Protein AF-A0A7W1RPR4-F1 (afdb_monomer_lite)

Radius of gyration: 19.6 Å; chains: 1; bounding box: 53×39×51 Å

Foldseek 3Di:
DPDAPWEEEEEAEPVCCVWPPLSVVLSVLLQVLSVVLRHNYDYQYDYDPDALVVSLVSRPPRVGQEYEYEQDDPRVVSVVVVCVVVNYHYAYEHEDADDPDQHQEYEDQLVQLLVQVVVLVVVVQQEEEEEDAPDDGVRRVVSNVVSCVVVNHHYHYDYCPPHDLVVVLCVQLPDPSYEYEYESRRCSVCLDPPLVSQQSNQVRHAYEYRRFFGARQPHDQQPRWYKYWAFPSNVVSNVVSVCVSVVPDGGSVHHHYGYIHIDHGDRSVVRYDND

Secondary structure (DSSP, 8-state):
-PPP-EEEEEEEEHHHHHH-HHHHHHHHHHHHHHHHTTEEEEEEEE-TT--HHHHHHHHHTT--SEEEEES--TTHHHHHHHHHHTT-EEEEEE-SS---S--SEEEE-HHHHHHHHHHHHTTT--EEEEE--SS--HHHHHHHHHHHHTTT-EEEEE--TTS-HHHHHHHHTTSTTEEEEE-HHHHHHHHHH-THHHHHHHHHS-EEETT--EE-TT---TT-EEEEEE--HHHHHHHHHHHHHHT-PPPTTSPEEEE-EEEEEEEGGGSEE--

pLDDT: mean 88.59, std 8.86, range [48.81, 98.19]

Structure (mmCIF, N/CA/C/O backbone):
data_AF-A0A7W1RPR4-F1
#
_entry.id   AF-A0A7W1RPR4-F1
#
loop_
_atom_site.group_PDB
_atom_site.id
_atom_site.type_symbol
_atom_site.label_atom_id
_atom_site.label_alt_id
_atom_site.label_comp_id
_atom_site.label_asym_id
_atom_site.label_entity_id
_atom_site.label_seq_id
_atom_site.pdbx_PDB_ins_code
_atom_site.Cartn_x
_atom_site.Cartn_y
_atom_site.Cartn_z
_atom_site.occupancy
_atom_site.B_iso_or_equiv
_atom_site.auth_seq_id
_atom_site.auth_comp_id
_atom_site.auth_asym_id
_atom_site.auth_atom_id
_atom_site.pdbx_PDB_model_num
ATOM 1 N N . MET A 1 1 ? 29.210 -17.516 -18.898 1.00 48.81 1 MET A N 1
ATOM 2 C CA . MET A 1 1 ? 28.649 -16.157 -18.782 1.00 48.81 1 MET A CA 1
ATOM 3 C C . MET A 1 1 ? 27.160 -16.299 -18.991 1.00 48.81 1 MET A C 1
ATOM 5 O O . MET A 1 1 ? 26.781 -16.820 -20.026 1.00 48.81 1 MET A O 1
ATOM 9 N N . THR A 1 2 ? 26.342 -15.999 -17.988 1.00 57.00 2 THR A N 1
ATOM 10 C CA . THR A 1 2 ? 24.887 -15.941 -18.166 1.00 57.00 2 THR A CA 1
ATOM 11 C C . THR A 1 2 ? 24.579 -14.627 -18.872 1.00 57.00 2 THR A C 1
ATOM 13 O O . THR A 1 2 ? 24.950 -13.572 -18.358 1.00 57.00 2 THR A O 1
ATOM 16 N N . ASP A 1 3 ? 23.988 -14.694 -20.063 1.00 80.69 3 ASP A N 1
ATOM 17 C CA . ASP A 1 3 ? 23.638 -13.504 -20.836 1.00 80.69 3 ASP A CA 1
ATOM 18 C C . ASP A 1 3 ? 22.584 -12.671 -20.095 1.00 80.69 3 ASP A C 1
ATOM 20 O O . ASP A 1 3 ? 21.670 -13.204 -19.460 1.00 80.69 3 ASP A O 1
ATOM 24 N N . VAL A 1 4 ? 22.740 -11.349 -20.147 1.00 83.88 4 VAL A N 1
ATOM 25 C CA . VAL A 1 4 ? 21.783 -10.403 -19.566 1.00 83.88 4 VAL A CA 1
ATOM 26 C C . VAL A 1 4 ? 20.580 -10.298 -20.500 1.00 83.88 4 VAL A C 1
ATOM 28 O O . VAL A 1 4 ? 20.743 -10.059 -21.693 1.00 83.88 4 VAL A O 1
ATOM 31 N N . HIS A 1 5 ? 19.370 -10.460 -19.963 1.00 88.00 5 HIS A N 1
ATOM 32 C CA . HIS A 1 5 ? 18.133 -10.478 -20.759 1.00 88.00 5 HIS A CA 1
ATOM 33 C C . HIS A 1 5 ? 17.651 -9.093 -21.190 1.00 88.00 5 HIS A C 1
ATOM 35 O O . HIS A 1 5 ? 16.890 -8.983 -22.150 1.00 88.00 5 HIS A O 1
ATOM 41 N N . GLY A 1 6 ? 18.085 -8.063 -20.470 1.00 92.19 6 GLY A N 1
ATOM 42 C CA . GLY A 1 6 ? 17.760 -6.667 -20.715 1.00 92.19 6 GLY A CA 1
ATOM 43 C C . GLY A 1 6 ? 18.094 -5.800 -19.504 1.00 92.19 6 GLY A C 1
ATOM 44 O O . GLY A 1 6 ? 18.454 -6.304 -18.431 1.00 92.19 6 GLY A O 1
ATOM 45 N N . VAL A 1 7 ? 17.962 -4.493 -19.676 1.00 94.19 7 VAL A N 1
ATOM 46 C CA . VAL A 1 7 ? 18.117 -3.473 -18.642 1.00 94.19 7 VAL A CA 1
ATOM 47 C C . VAL A 1 7 ? 16.736 -2.986 -18.215 1.00 94.19 7 VAL A C 1
ATOM 49 O O . VAL A 1 7 ? 15.923 -2.565 -19.034 1.00 94.19 7 VAL A O 1
ATOM 52 N N . VAL A 1 8 ? 16.471 -3.019 -16.912 1.00 95.38 8 VAL A N 1
ATOM 53 C CA . VAL A 1 8 ? 15.208 -2.556 -16.332 1.00 95.38 8 VAL A CA 1
ATOM 54 C C . VAL A 1 8 ? 15.496 -1.450 -15.329 1.00 95.38 8 VAL A C 1
ATOM 56 O O . VAL A 1 8 ? 16.226 -1.652 -14.354 1.00 95.38 8 VAL A O 1
ATOM 59 N N . ALA A 1 9 ? 14.883 -0.290 -15.532 1.00 95.75 9 ALA A N 1
ATOM 60 C CA . ALA A 1 9 ? 14.882 0.779 -14.545 1.00 95.75 9 ALA A CA 1
ATOM 61 C C . ALA A 1 9 ? 13.618 0.691 -13.684 1.00 95.75 9 ALA A C 1
ATOM 63 O O . ALA A 1 9 ? 12.508 0.532 -14.184 1.00 95.75 9 ALA A O 1
ATOM 64 N N . ILE A 1 10 ? 13.771 0.795 -12.369 1.00 95.81 10 ILE A N 1
ATOM 65 C CA . ILE A 1 10 ? 12.651 0.842 -11.431 1.00 95.81 10 ILE A CA 1
ATOM 66 C C . ILE A 1 10 ? 12.524 2.279 -10.945 1.00 95.81 10 ILE A C 1
ATOM 68 O O . ILE A 1 10 ? 13.404 2.781 -10.239 1.00 95.81 10 ILE A O 1
ATOM 72 N N . ALA A 1 11 ? 11.432 2.935 -11.334 1.00 93.69 11 ALA A N 1
ATOM 73 C CA . ALA A 1 11 ? 11.141 4.311 -10.963 1.00 93.69 11 ALA A CA 1
ATOM 74 C C . ALA A 1 11 ? 10.725 4.376 -9.488 1.00 93.69 11 ALA A C 1
ATOM 76 O O . ALA A 1 11 ? 9.692 3.827 -9.092 1.00 93.69 11 ALA A O 1
ATOM 77 N N . CYS A 1 12 ? 11.536 5.051 -8.673 1.00 93.31 12 CYS A N 1
ATOM 78 C CA . CYS A 1 12 ? 11.396 5.085 -7.224 1.00 93.31 12 CYS A CA 1
ATOM 79 C C . CYS A 1 12 ? 11.161 6.517 -6.731 1.00 93.31 12 CYS A C 1
ATOM 81 O O . CYS A 1 12 ? 12.074 7.336 -6.729 1.00 93.31 12 CYS A O 1
ATOM 83 N N . SER A 1 13 ? 9.964 6.808 -6.225 1.00 90.62 13 SER A N 1
ATOM 84 C CA . SER A 1 13 ? 9.744 8.040 -5.460 1.00 90.62 13 SER A CA 1
ATOM 85 C C . SER A 1 13 ? 10.549 7.961 -4.163 1.00 90.62 13 SER A C 1
ATOM 87 O O . SER A 1 13 ? 10.313 7.063 -3.347 1.00 90.62 13 SER A O 1
ATOM 89 N N . LEU A 1 14 ? 11.496 8.881 -3.970 1.00 90.81 14 LEU A N 1
ATOM 90 C CA . LEU A 1 14 ? 12.373 8.884 -2.798 1.00 90.81 14 LEU A CA 1
ATOM 91 C C . LEU A 1 14 ? 11.562 9.053 -1.508 1.00 90.81 14 LEU A C 1
ATOM 93 O O . LEU A 1 14 ? 11.687 8.248 -0.583 1.00 90.81 14 LEU A O 1
ATOM 97 N N . SER A 1 15 ? 10.640 10.016 -1.486 1.00 87.38 15 SER A N 1
ATOM 98 C CA . SER A 1 15 ? 9.752 10.252 -0.345 1.00 87.38 15 SER A CA 1
ATOM 99 C C . SER A 1 15 ? 8.929 9.015 0.043 1.00 87.38 15 SER A C 1
ATOM 101 O O . SER A 1 15 ? 8.864 8.667 1.225 1.00 87.38 15 SER A O 1
ATOM 103 N N . ARG A 1 16 ? 8.345 8.289 -0.920 1.00 87.50 16 ARG A N 1
ATOM 104 C CA . ARG A 1 16 ? 7.596 7.051 -0.636 1.00 87.50 16 ARG A CA 1
ATOM 105 C C . ARG A 1 16 ? 8.509 5.908 -0.222 1.00 87.50 16 ARG A C 1
ATOM 107 O O . ARG A 1 16 ? 8.155 5.157 0.677 1.00 87.50 16 ARG A O 1
ATOM 114 N N . PHE A 1 17 ? 9.685 5.777 -0.828 1.00 90.75 17 PHE A N 1
ATOM 115 C CA . PHE A 1 17 ? 10.644 4.737 -0.458 1.00 90.75 17 PHE A CA 1
ATOM 116 C C . PHE A 1 17 ? 11.114 4.871 0.996 1.00 90.75 17 PHE A C 1
ATOM 118 O O . PHE A 1 17 ? 11.268 3.871 1.702 1.00 90.75 17 PHE A O 1
ATOM 125 N N . LEU A 1 18 ? 11.293 6.101 1.475 1.00 87.44 18 LEU A N 1
ATOM 126 C CA . LEU A 1 18 ? 11.667 6.357 2.864 1.00 87.44 18 LEU A CA 1
ATOM 127 C C . LEU A 1 18 ? 10.495 6.115 3.820 1.00 87.44 18 LEU A C 1
ATOM 129 O O . LEU A 1 18 ? 10.653 5.440 4.837 1.00 87.44 18 LEU A O 1
ATOM 133 N N . ASN A 1 19 ? 9.307 6.609 3.475 1.00 85.19 19 ASN A N 1
ATOM 134 C CA . ASN A 1 19 ? 8.206 6.692 4.431 1.00 85.19 19 ASN A CA 1
ATOM 135 C C . ASN A 1 19 ? 7.209 5.520 4.370 1.00 85.19 19 ASN A C 1
ATOM 137 O O . ASN A 1 19 ? 6.517 5.258 5.351 1.00 85.19 19 ASN A O 1
ATOM 141 N N . HIS A 1 20 ? 7.094 4.818 3.239 1.00 86.88 20 HIS A N 1
ATOM 142 C CA . HIS A 1 20 ? 6.094 3.768 3.027 1.00 86.88 20 HIS A CA 1
ATOM 143 C C . HIS A 1 20 ? 6.778 2.397 2.995 1.00 86.88 20 HIS A C 1
ATOM 145 O O . HIS A 1 20 ? 7.455 2.042 2.026 1.00 86.88 20 HIS A O 1
ATOM 151 N N . GLN A 1 21 ? 6.568 1.598 4.044 1.00 88.69 21 GLN A N 1
ATOM 152 C CA . GLN A 1 21 ? 7.180 0.274 4.167 1.00 88.69 21 GLN A CA 1
ATOM 153 C C . GLN A 1 21 ? 6.831 -0.639 2.986 1.00 88.69 21 GLN A C 1
ATOM 155 O O . GLN A 1 21 ? 7.730 -1.226 2.393 1.00 88.69 21 GLN A O 1
ATOM 160 N N . ASP A 1 22 ? 5.559 -0.714 2.596 1.00 89.31 22 ASP A N 1
ATOM 161 C CA . ASP A 1 22 ? 5.117 -1.540 1.466 1.00 89.31 22 ASP A CA 1
ATOM 162 C C . ASP A 1 22 ? 5.756 -1.132 0.137 1.00 89.31 22 ASP A C 1
ATOM 164 O O . ASP A 1 22 ? 6.191 -1.986 -0.634 1.00 89.31 22 ASP A O 1
ATOM 168 N N . TYR A 1 23 ? 5.889 0.174 -0.109 1.00 90.75 23 TYR A N 1
ATOM 169 C CA . TYR A 1 23 ? 6.550 0.687 -1.309 1.00 90.75 23 TYR A CA 1
ATOM 170 C C . TYR A 1 23 ? 8.016 0.250 -1.360 1.00 90.75 23 TYR A C 1
ATOM 172 O O . TYR A 1 23 ? 8.484 -0.277 -2.370 1.00 90.75 23 TYR A O 1
ATOM 180 N N . ARG A 1 24 ? 8.738 0.420 -0.247 1.00 92.31 24 ARG A N 1
ATOM 181 C CA . ARG A 1 24 ? 10.141 0.013 -0.118 1.00 92.31 24 ARG A CA 1
ATOM 182 C C . ARG A 1 24 ? 10.320 -1.494 -0.261 1.00 92.31 24 ARG A C 1
ATOM 184 O O . ARG A 1 24 ? 11.232 -1.931 -0.968 1.00 92.31 24 ARG A O 1
ATOM 191 N N . THR A 1 25 ? 9.466 -2.276 0.397 1.00 93.44 25 THR A N 1
ATOM 192 C CA . THR A 1 25 ? 9.464 -3.740 0.323 1.00 93.44 25 THR A CA 1
ATOM 193 C C . THR A 1 25 ? 9.256 -4.194 -1.114 1.00 93.44 25 THR A C 1
ATOM 195 O O . THR A 1 25 ? 10.075 -4.952 -1.629 1.00 93.44 25 THR A O 1
ATOM 198 N N . PHE A 1 26 ? 8.229 -3.676 -1.793 1.00 94.69 26 PHE A N 1
ATOM 199 C CA . PHE A 1 26 ? 7.941 -4.025 -3.179 1.00 94.69 26 PHE A CA 1
ATOM 200 C C . PHE A 1 26 ? 9.107 -3.697 -4.118 1.00 94.69 26 PHE A C 1
ATOM 202 O O . PHE A 1 26 ? 9.579 -4.584 -4.824 1.00 94.69 26 PHE A O 1
ATOM 209 N N . VAL A 1 27 ? 9.627 -2.464 -4.085 1.00 95.06 27 VAL A N 1
ATOM 210 C CA . VAL A 1 27 ? 10.772 -2.051 -4.921 1.00 95.06 27 VAL A CA 1
ATOM 211 C C . VAL A 1 27 ? 11.987 -2.950 -4.681 1.00 95.06 27 VAL A C 1
ATOM 213 O O . VAL A 1 27 ? 12.655 -3.364 -5.628 1.00 95.06 27 VAL A O 1
ATOM 216 N N . THR A 1 28 ? 12.271 -3.283 -3.420 1.00 95.50 28 THR A N 1
ATOM 217 C CA . THR A 1 28 ? 13.412 -4.135 -3.061 1.00 95.50 28 THR A CA 1
ATOM 218 C C . THR A 1 28 ? 13.237 -5.559 -3.584 1.00 95.50 28 THR A C 1
ATOM 220 O O . THR A 1 28 ? 14.155 -6.095 -4.204 1.00 95.50 28 THR A O 1
ATOM 223 N N . LEU A 1 29 ? 12.063 -6.161 -3.380 1.00 97.06 29 LEU A N 1
ATOM 224 C CA . LEU A 1 29 ? 11.756 -7.508 -3.864 1.00 97.06 29 LEU A CA 1
ATOM 225 C C . LEU A 1 29 ? 11.763 -7.574 -5.391 1.00 97.06 29 LEU A C 1
ATOM 227 O O . LEU A 1 29 ? 12.296 -8.523 -5.957 1.00 97.06 29 LEU A O 1
ATOM 231 N N . LEU A 1 30 ? 11.248 -6.542 -6.057 1.00 96.31 30 LEU A N 1
ATOM 232 C CA . LEU A 1 30 ? 11.254 -6.448 -7.509 1.00 96.31 30 LEU A CA 1
ATOM 233 C C . LEU A 1 30 ? 12.684 -6.377 -8.062 1.00 96.31 30 LEU A C 1
ATOM 235 O O . LEU A 1 30 ? 13.010 -7.125 -8.979 1.00 96.31 30 LEU A O 1
ATOM 239 N N . CYS A 1 31 ? 13.571 -5.559 -7.476 1.00 95.56 31 CYS A N 1
ATOM 240 C CA . CYS A 1 31 ? 14.992 -5.547 -7.848 1.00 95.56 31 CYS A CA 1
ATOM 241 C C . CYS A 1 31 ? 15.641 -6.928 -7.726 1.00 95.56 31 CYS A C 1
ATOM 243 O O . CYS A 1 31 ? 16.419 -7.322 -8.594 1.00 95.56 31 CYS A O 1
ATOM 245 N N . LEU A 1 32 ? 15.378 -7.623 -6.616 1.00 95.88 32 LEU A N 1
ATOM 246 C CA . LEU A 1 32 ? 15.940 -8.946 -6.362 1.00 95.88 32 LEU A CA 1
ATOM 247 C C . LEU A 1 32 ? 15.444 -9.946 -7.406 1.00 95.88 32 LEU A C 1
ATOM 249 O O . LEU A 1 32 ? 16.262 -10.624 -8.019 1.00 95.88 32 LEU A O 1
ATOM 253 N N . GLU A 1 33 ? 14.141 -9.961 -7.678 1.00 96.94 33 GLU A N 1
ATOM 254 C CA . GLU A 1 33 ? 13.545 -10.852 -8.672 1.00 96.94 33 GLU A CA 1
ATOM 255 C C . GLU A 1 33 ? 14.086 -10.592 -10.086 1.00 96.94 33 GLU A C 1
ATOM 257 O O . GLU A 1 33 ? 14.428 -11.540 -10.793 1.00 96.94 33 GLU A O 1
ATOM 262 N N . MET A 1 34 ? 14.226 -9.323 -10.495 1.00 95.56 34 MET A N 1
ATOM 263 C CA . MET A 1 34 ? 14.821 -8.980 -11.793 1.00 95.56 34 MET A CA 1
ATOM 264 C C . MET A 1 34 ? 16.240 -9.553 -11.919 1.00 95.56 34 MET A C 1
ATOM 266 O O . MET A 1 34 ? 16.580 -10.169 -12.929 1.00 95.56 34 MET A O 1
ATOM 270 N N . ARG A 1 35 ? 17.062 -9.414 -10.870 1.00 93.69 35 ARG A N 1
ATOM 271 C CA . ARG A 1 35 ? 18.435 -9.945 -10.852 1.00 93.69 35 ARG A CA 1
ATOM 272 C C . ARG A 1 35 ? 18.467 -11.468 -10.877 1.00 93.69 35 ARG A C 1
ATOM 274 O O . ARG A 1 35 ? 19.279 -12.036 -11.600 1.00 93.69 35 ARG A O 1
ATOM 281 N N . THR A 1 36 ? 17.578 -12.134 -10.139 1.00 94.69 36 THR A N 1
ATOM 282 C CA . THR A 1 36 ? 17.430 -13.600 -10.174 1.00 94.69 36 THR A CA 1
ATOM 283 C C . THR A 1 36 ? 17.093 -14.105 -11.578 1.00 94.69 36 THR A C 1
ATOM 285 O O . THR A 1 36 ? 17.465 -15.219 -11.939 1.00 94.69 36 THR A O 1
ATOM 288 N N . ARG A 1 37 ? 16.443 -13.272 -12.395 1.00 93.88 37 ARG A N 1
ATOM 289 C CA . ARG A 1 37 ? 16.109 -13.542 -13.797 1.00 93.88 37 ARG A CA 1
ATOM 290 C C . ARG A 1 37 ? 17.094 -12.916 -14.787 1.00 93.88 37 ARG A C 1
ATOM 292 O O . ARG A 1 37 ? 16.725 -12.667 -15.925 1.00 93.88 37 ARG A O 1
ATOM 299 N N . ASN A 1 38 ? 18.336 -12.651 -14.377 1.00 93.56 38 ASN A N 1
ATOM 300 C CA . ASN A 1 38 ? 19.401 -12.126 -15.241 1.00 93.56 38 ASN A CA 1
ATOM 301 C C . ASN A 1 38 ? 19.052 -10.807 -15.969 1.00 93.56 38 ASN A C 1
ATOM 303 O O . ASN A 1 38 ? 19.579 -10.540 -17.049 1.00 93.56 38 ASN A O 1
ATOM 307 N N . PHE A 1 39 ? 18.195 -9.960 -15.394 1.00 94.94 39 PHE A N 1
ATOM 308 C CA . PHE A 1 39 ? 18.044 -8.571 -15.834 1.00 94.94 39 PHE A CA 1
ATOM 309 C C . PHE A 1 39 ? 19.031 -7.664 -15.092 1.00 94.94 39 PHE A C 1
ATOM 311 O O . PHE A 1 39 ? 19.248 -7.798 -13.881 1.00 94.94 39 PHE A O 1
ATOM 318 N N . ALA A 1 40 ? 19.582 -6.680 -15.800 1.00 94.38 40 ALA A N 1
ATOM 319 C CA . ALA A 1 40 ? 20.310 -5.580 -15.186 1.00 94.38 40 ALA A CA 1
ATOM 320 C C . ALA A 1 40 ? 19.302 -4.578 -14.605 1.00 94.38 40 ALA A C 1
ATOM 322 O O . ALA A 1 40 ? 18.762 -3.734 -15.313 1.00 94.38 40 ALA A O 1
ATOM 323 N N . ALA A 1 41 ? 19.014 -4.702 -13.308 1.00 94.69 41 ALA A N 1
ATOM 324 C CA . ALA A 1 41 ? 18.029 -3.864 -12.629 1.00 94.69 41 ALA A CA 1
ATOM 325 C C . ALA A 1 41 ? 18.673 -2.683 -11.892 1.00 94.69 41 ALA A C 1
ATOM 327 O O . ALA A 1 41 ? 19.476 -2.887 -10.969 1.00 94.69 41 ALA A O 1
ATOM 328 N N . THR A 1 42 ? 18.253 -1.464 -12.234 1.00 94.31 42 THR A N 1
ATOM 329 C CA . THR A 1 42 ? 18.629 -0.236 -11.525 1.00 94.31 42 THR A CA 1
ATOM 330 C C . THR A 1 42 ? 17.440 0.386 -10.796 1.00 94.31 42 THR A C 1
ATOM 332 O O . THR A 1 42 ? 16.297 0.275 -11.233 1.00 94.31 42 THR A O 1
ATOM 335 N N . ARG A 1 43 ? 17.708 1.043 -9.665 1.00 95.50 43 ARG A N 1
ATOM 336 C CA . ARG A 1 43 ? 16.725 1.886 -8.970 1.00 95.50 43 ARG A CA 1
ATOM 337 C C . ARG A 1 43 ? 17.038 3.324 -9.321 1.00 95.50 43 ARG A C 1
ATOM 339 O O . ARG A 1 43 ? 18.105 3.807 -8.952 1.00 95.50 43 ARG A O 1
ATOM 346 N N . THR A 1 44 ? 16.102 3.990 -9.975 1.00 94.88 44 THR A N 1
ATOM 347 C CA . THR A 1 44 ? 16.231 5.405 -10.305 1.00 94.88 44 THR A CA 1
ATOM 348 C C . THR A 1 44 ? 15.320 6.186 -9.379 1.00 94.88 44 THR A C 1
ATOM 350 O O . THR A 1 44 ? 14.096 6.039 -9.435 1.00 94.88 44 THR A O 1
ATOM 353 N N . PHE A 1 45 ? 15.924 6.976 -8.496 1.00 93.69 45 PHE A N 1
ATOM 354 C CA . PHE A 1 45 ? 15.185 7.802 -7.553 1.00 93.69 45 PHE A CA 1
ATOM 355 C C . PHE A 1 45 ? 14.800 9.142 -8.172 1.00 93.69 45 PHE A C 1
ATOM 357 O O . PHE A 1 45 ? 15.570 9.712 -8.937 1.00 93.69 45 PHE A O 1
ATOM 364 N N . PHE A 1 46 ? 13.617 9.628 -7.811 1.00 91.38 46 PHE A N 1
ATOM 365 C CA . PHE A 1 46 ? 13.140 10.969 -8.129 1.00 91.38 46 PHE A CA 1
ATOM 366 C C . PHE A 1 46 ? 12.345 11.541 -6.949 1.00 91.38 46 PHE A C 1
ATOM 368 O O . PHE A 1 46 ? 11.788 10.798 -6.129 1.00 91.38 46 PHE A O 1
ATOM 375 N N . GLU A 1 47 ? 12.275 12.862 -6.875 1.00 85.69 47 GLU A N 1
ATOM 376 C CA . GLU A 1 47 ? 11.560 13.616 -5.856 1.00 85.69 47 GLU A CA 1
ATOM 377 C C . GLU A 1 47 ? 10.222 14.179 -6.337 1.00 85.69 47 GLU A C 1
ATOM 379 O O . GLU A 1 47 ? 9.955 14.400 -7.522 1.00 85.69 47 GLU A O 1
ATOM 384 N N . MET A 1 48 ? 9.357 14.438 -5.359 1.00 69.19 48 MET A N 1
ATOM 385 C CA . MET A 1 48 ? 8.065 15.079 -5.577 1.00 69.19 48 MET A CA 1
ATOM 386 C C . MET A 1 48 ? 8.276 16.567 -5.880 1.00 69.19 48 MET A C 1
ATOM 388 O O . MET A 1 48 ? 8.507 17.358 -4.970 1.00 69.19 48 MET A O 1
ATOM 392 N N . GLY A 1 49 ? 8.190 16.949 -7.154 1.00 76.44 49 GLY A N 1
ATOM 393 C CA . GLY A 1 49 ? 8.361 18.337 -7.605 1.00 76.44 49 GLY A CA 1
ATOM 394 C C . GLY A 1 49 ? 9.340 18.502 -8.765 1.00 76.44 49 GLY A C 1
ATOM 395 O O . GLY A 1 49 ? 9.385 19.579 -9.357 1.00 76.44 49 GLY A O 1
ATOM 396 N N . GLU A 1 50 ? 10.078 17.448 -9.119 1.00 85.69 50 GLU A N 1
ATOM 397 C CA . GLU A 1 50 ? 10.861 17.420 -10.355 1.00 85.69 50 GLU A CA 1
ATOM 398 C C . GLU A 1 50 ? 9.964 17.571 -11.589 1.00 85.69 50 GLU A C 1
ATOM 400 O O . GLU A 1 50 ? 8.801 17.144 -11.605 1.00 85.69 50 GLU A O 1
ATOM 405 N N . SER A 1 51 ? 10.506 18.179 -12.648 1.00 89.94 51 SER A N 1
ATOM 406 C CA . SER A 1 51 ? 9.782 18.281 -13.908 1.00 89.94 51 SER A CA 1
ATOM 407 C C . SER A 1 51 ? 9.694 16.914 -14.591 1.00 89.94 51 SER A C 1
ATOM 409 O O . SER A 1 51 ? 10.542 16.040 -14.409 1.00 89.94 51 SER A O 1
ATOM 411 N N . ALA A 1 52 ? 8.695 16.727 -15.458 1.00 88.69 52 ALA A N 1
ATOM 412 C CA . ALA A 1 52 ? 8.594 15.497 -16.241 1.00 88.69 52 ALA A CA 1
ATOM 413 C C . ALA A 1 52 ? 9.825 15.254 -17.143 1.00 88.69 52 ALA A C 1
ATOM 415 O O . ALA A 1 52 ? 10.113 14.112 -17.498 1.00 88.69 52 ALA A O 1
ATOM 416 N N . GLY A 1 53 ? 10.540 16.319 -17.526 1.00 90.38 53 GLY A N 1
ATOM 417 C CA . GLY A 1 53 ? 11.783 16.224 -18.290 1.00 90.38 53 GLY A CA 1
ATOM 418 C C . GLY A 1 53 ? 12.930 15.649 -17.462 1.00 90.38 53 GLY A C 1
ATOM 419 O O . GLY A 1 53 ? 13.608 14.743 -17.940 1.00 90.38 53 GLY A O 1
ATOM 420 N N . ASP A 1 54 ? 13.090 16.121 -16.226 1.00 92.38 54 ASP A N 1
ATOM 421 C CA . ASP A 1 54 ? 14.162 15.681 -15.323 1.00 92.38 54 ASP A CA 1
ATOM 422 C C . ASP A 1 54 ? 13.979 14.210 -14.943 1.00 92.38 54 ASP A C 1
ATOM 424 O O . ASP A 1 54 ? 14.887 13.401 -15.126 1.00 92.38 54 ASP A O 1
ATOM 428 N N . ILE A 1 55 ? 12.755 13.825 -14.559 1.00 92.31 55 ILE A N 1
ATOM 429 C CA . ILE A 1 55 ? 12.426 12.435 -14.211 1.00 92.31 55 ILE A CA 1
ATOM 430 C C . ILE A 1 55 ? 12.678 11.501 -15.405 1.00 92.31 55 ILE A C 1
ATOM 432 O O . ILE A 1 55 ? 13.274 10.435 -15.247 1.00 92.31 55 ILE A O 1
ATOM 436 N N . ALA A 1 56 ? 12.245 11.887 -16.612 1.00 92.56 56 ALA A N 1
ATOM 437 C CA . ALA A 1 56 ? 12.510 11.104 -17.820 1.00 92.56 56 ALA A CA 1
ATOM 438 C C . ALA A 1 56 ? 14.017 11.015 -18.122 1.00 92.56 56 ALA A C 1
ATOM 440 O O . ALA A 1 56 ? 14.492 9.960 -18.542 1.00 92.56 56 ALA A O 1
ATOM 441 N N . GLY A 1 57 ? 14.762 12.098 -17.881 1.00 93.00 57 GLY A N 1
ATOM 442 C CA . GLY A 1 57 ? 16.218 12.150 -17.985 1.00 93.00 57 GLY A CA 1
ATOM 443 C C . GLY A 1 57 ? 16.885 11.120 -17.079 1.00 93.00 57 GLY A C 1
ATOM 444 O O . GLY A 1 57 ? 17.566 10.233 -17.589 1.00 93.00 57 GLY A O 1
ATOM 445 N N . HIS A 1 58 ? 16.598 11.165 -15.775 1.00 92.38 58 HIS A N 1
ATOM 446 C CA . HIS A 1 58 ? 17.128 10.217 -14.789 1.00 92.38 58 HIS A CA 1
ATOM 447 C C . HIS A 1 58 ? 16.795 8.761 -15.149 1.00 92.38 58 HIS A C 1
ATOM 449 O O . HIS A 1 58 ? 17.637 7.869 -15.045 1.00 92.38 58 HIS A O 1
ATOM 455 N N . LEU A 1 59 ? 15.563 8.489 -15.598 1.00 92.94 59 LEU A N 1
ATOM 456 C CA . LEU A 1 59 ? 15.146 7.134 -15.982 1.00 92.94 59 LEU A CA 1
ATOM 457 C C . LEU A 1 59 ? 15.882 6.635 -17.230 1.00 92.94 59 LEU A C 1
ATOM 459 O O . LEU A 1 59 ? 16.203 5.449 -17.316 1.00 92.94 59 LEU A O 1
ATOM 463 N N . LYS A 1 60 ? 16.209 7.532 -18.164 1.00 94.19 60 LYS A N 1
ATOM 464 C CA . LYS A 1 60 ? 16.941 7.211 -19.392 1.00 94.19 60 LYS A CA 1
ATOM 465 C C . LYS A 1 60 ? 18.430 6.938 -19.167 1.00 94.19 60 LYS A C 1
ATOM 467 O O . LYS A 1 60 ? 19.004 6.216 -19.975 1.00 94.19 60 LYS A O 1
ATOM 472 N N . GLU A 1 61 ? 19.063 7.473 -18.121 1.00 93.31 61 GLU A N 1
ATOM 473 C CA . GLU A 1 61 ? 20.528 7.398 -17.918 1.00 93.31 61 GLU A CA 1
ATOM 474 C C . GLU A 1 61 ? 21.100 5.978 -18.007 1.00 93.31 61 GLU A C 1
ATOM 476 O O . GLU A 1 61 ? 22.200 5.773 -18.514 1.00 93.31 61 GLU A O 1
ATOM 481 N N . SER A 1 62 ? 20.336 4.984 -17.552 1.00 89.44 62 SER A N 1
ATOM 482 C CA . SER A 1 62 ? 20.739 3.574 -17.598 1.00 89.44 62 SER A CA 1
ATOM 483 C C . SER A 1 62 ? 20.513 2.882 -18.947 1.00 89.44 62 SER A C 1
ATOM 485 O O . SER A 1 62 ? 20.819 1.701 -19.070 1.00 89.44 62 SER A O 1
ATOM 487 N N . HIS A 1 63 ? 19.982 3.597 -19.943 1.00 92.69 63 HIS A N 1
ATOM 488 C CA . HIS A 1 63 ? 19.507 3.058 -21.219 1.00 92.69 63 HIS A CA 1
ATOM 489 C C . HIS A 1 63 ? 18.603 1.821 -21.045 1.00 92.69 63 HIS A C 1
ATOM 491 O O . HIS A 1 63 ? 18.912 0.761 -21.589 1.00 92.69 63 HIS A O 1
ATOM 497 N N . PRO A 1 64 ? 17.513 1.920 -20.259 1.00 95.19 64 PRO A N 1
ATOM 498 C CA . PRO A 1 64 ? 16.674 0.767 -19.973 1.00 95.19 64 PRO A CA 1
ATOM 499 C C . PRO A 1 64 ? 15.842 0.350 -21.190 1.00 95.19 64 PRO A C 1
ATOM 501 O O . PRO A 1 64 ? 15.333 1.199 -21.921 1.00 95.19 64 PRO A O 1
ATOM 504 N N . ASP A 1 65 ? 15.616 -0.954 -21.335 1.00 92.88 65 ASP A N 1
ATOM 505 C CA . ASP A 1 65 ? 14.627 -1.506 -22.267 1.00 92.88 65 ASP A CA 1
ATOM 506 C C . ASP A 1 65 ? 13.199 -1.237 -21.764 1.00 92.88 65 ASP A C 1
ATOM 508 O O . ASP A 1 65 ? 12.269 -1.010 -22.541 1.00 92.88 65 ASP A O 1
ATOM 512 N N . ALA A 1 66 ? 13.022 -1.249 -20.438 1.00 93.31 66 ALA A N 1
ATOM 513 C CA . ALA A 1 66 ? 11.746 -0.989 -19.789 1.00 93.31 66 ALA A CA 1
ATOM 514 C C . ALA A 1 66 ? 11.898 -0.265 -18.445 1.00 93.31 66 ALA A C 1
ATOM 516 O O . ALA A 1 66 ? 12.854 -0.476 -17.692 1.00 93.31 66 ALA A O 1
ATOM 517 N N . VAL A 1 67 ? 10.895 0.544 -18.112 1.00 94.12 67 VAL A N 1
ATOM 518 C CA . VAL A 1 67 ? 10.724 1.188 -16.810 1.00 94.12 67 VAL A CA 1
ATOM 519 C C . VAL A 1 67 ? 9.556 0.540 -16.076 1.00 94.12 67 VAL A C 1
ATOM 521 O O . VAL A 1 67 ? 8.420 0.598 -16.541 1.00 94.12 67 VAL A O 1
ATOM 524 N N . ILE A 1 68 ? 9.806 -0.023 -14.894 1.00 93.94 68 ILE A N 1
ATOM 525 C CA . ILE A 1 68 ? 8.740 -0.466 -13.991 1.00 93.94 68 ILE A CA 1
ATOM 526 C C . ILE A 1 68 ? 8.402 0.666 -13.021 1.00 93.94 68 ILE A C 1
ATOM 528 O O . ILE A 1 68 ? 9.283 1.188 -12.335 1.00 93.94 68 ILE A O 1
ATOM 532 N N . TRP A 1 69 ? 7.119 1.022 -12.927 1.00 91.44 69 TRP A N 1
ATOM 533 C CA . TRP A 1 69 ? 6.656 2.141 -12.108 1.00 91.44 69 TRP A CA 1
ATOM 534 C C . TRP A 1 69 ? 5.485 1.751 -11.203 1.00 91.44 69 TRP A C 1
ATOM 536 O O . TRP A 1 69 ? 4.367 1.518 -11.663 1.00 91.44 69 TRP A O 1
ATOM 546 N N . TYR A 1 70 ? 5.723 1.732 -9.887 1.00 89.94 70 TYR A N 1
ATOM 547 C CA . TYR A 1 70 ? 4.680 1.511 -8.880 1.00 89.94 70 TYR A CA 1
ATOM 548 C C . TYR A 1 70 ? 4.042 2.814 -8.392 1.00 89.94 70 TYR A C 1
ATOM 550 O O . TYR A 1 70 ? 4.742 3.747 -7.992 1.00 89.94 70 TYR A O 1
ATOM 558 N N . CYS A 1 71 ? 2.706 2.850 -8.391 1.00 81.25 71 CYS A N 1
ATOM 559 C CA . CYS A 1 71 ? 1.874 4.008 -8.061 1.00 81.25 71 CYS A CA 1
ATOM 560 C C . CYS A 1 71 ? 2.303 5.286 -8.805 1.00 81.25 71 CYS A C 1
ATOM 562 O O . CYS A 1 71 ? 2.625 6.285 -8.156 1.00 81.25 71 CYS A O 1
ATOM 564 N N . PRO A 1 72 ? 2.325 5.280 -10.147 1.00 76.06 72 PRO A N 1
ATOM 565 C CA . PRO A 1 72 ? 2.579 6.495 -10.910 1.00 76.06 72 PRO A CA 1
ATOM 566 C C . PRO A 1 72 ? 1.576 7.592 -10.514 1.00 76.06 72 PRO A C 1
ATOM 568 O O . PRO A 1 72 ? 0.439 7.301 -10.148 1.00 76.06 72 PRO A O 1
ATOM 571 N N . GLU A 1 73 ? 2.003 8.849 -10.549 1.00 74.56 73 GLU A N 1
ATOM 572 C CA . GLU A 1 73 ? 1.185 10.010 -10.183 1.00 74.56 73 GLU A CA 1
ATOM 573 C C . GLU A 1 73 ? 0.750 10.805 -11.426 1.00 74.56 73 GLU A C 1
ATOM 575 O O . GLU A 1 73 ? 0.945 10.379 -12.562 1.00 74.56 73 GLU A O 1
ATOM 580 N N . LYS A 1 74 ? 0.163 11.997 -11.244 1.00 69.00 74 LYS A N 1
ATOM 581 C CA . LYS A 1 74 ? -0.278 12.848 -12.365 1.00 69.00 74 LYS A CA 1
ATOM 582 C C . LYS A 1 74 ? 0.860 13.187 -13.335 1.00 69.00 74 LYS A C 1
ATOM 584 O O . LYS A 1 74 ? 0.668 13.060 -14.544 1.00 69.00 74 LYS A O 1
ATOM 589 N N . VAL A 1 75 ? 2.035 13.553 -12.810 1.00 69.81 75 VAL A N 1
ATOM 590 C CA . VAL A 1 75 ? 3.239 13.861 -13.610 1.00 69.81 75 VAL A CA 1
ATOM 591 C C . VAL A 1 75 ? 3.685 12.665 -14.456 1.00 69.81 75 VAL A C 1
ATOM 593 O O . VAL A 1 75 ? 4.254 12.839 -15.532 1.00 69.81 75 VAL A O 1
ATOM 596 N N . SER A 1 76 ? 3.350 11.442 -14.037 1.00 76.88 76 SER A N 1
ATOM 597 C CA . SER A 1 76 ? 3.741 10.230 -14.748 1.00 76.88 76 SER A CA 1
ATOM 598 C C . SER A 1 76 ? 3.127 10.115 -16.138 1.00 76.88 76 SER A C 1
ATOM 600 O O . SER A 1 76 ? 3.691 9.397 -16.947 1.00 76.88 76 SER A O 1
ATOM 602 N N . ARG A 1 77 ? 2.033 10.820 -16.475 1.00 81.75 77 ARG A N 1
ATOM 603 C CA . ARG A 1 77 ? 1.520 10.816 -17.860 1.00 81.75 77 ARG A CA 1
ATOM 604 C C . ARG A 1 77 ? 2.496 11.493 -18.823 1.00 81.75 77 ARG A C 1
ATOM 606 O O . ARG A 1 77 ? 2.746 10.972 -19.903 1.00 81.75 77 ARG A O 1
ATOM 613 N N . GLU A 1 78 ? 3.034 12.643 -18.432 1.00 87.62 78 GLU A N 1
ATOM 614 C CA . GLU A 1 78 ? 3.987 13.389 -19.257 1.00 87.62 78 GLU A CA 1
ATOM 615 C C . GLU A 1 78 ? 5.331 12.667 -19.336 1.00 87.62 78 GLU A C 1
ATOM 617 O O . GLU A 1 78 ? 5.908 12.562 -20.416 1.00 87.62 78 GLU A O 1
ATOM 622 N N . VAL A 1 79 ? 5.801 12.112 -18.214 1.00 90.06 79 VAL A N 1
ATOM 623 C CA . VAL A 1 79 ? 7.001 11.264 -18.202 1.00 90.06 79 VAL A CA 1
ATOM 624 C C . VAL A 1 79 ? 6.782 10.038 -19.086 1.00 90.06 79 VAL A C 1
ATOM 626 O O . VAL A 1 79 ? 7.660 9.687 -19.867 1.00 90.06 79 VAL A O 1
ATOM 629 N N . ALA A 1 80 ? 5.599 9.420 -19.019 1.00 87.81 80 ALA A N 1
ATOM 630 C CA . ALA A 1 80 ? 5.298 8.238 -19.807 1.00 87.81 80 ALA A CA 1
ATOM 631 C C . ALA A 1 80 ? 5.305 8.509 -21.312 1.00 87.81 80 ALA A C 1
ATOM 633 O O . ALA A 1 80 ? 5.906 7.745 -22.061 1.00 87.81 80 ALA A O 1
ATOM 634 N N . ALA A 1 81 ? 4.702 9.619 -21.746 1.00 88.38 81 ALA A N 1
ATOM 635 C CA . ALA A 1 81 ? 4.754 10.041 -23.142 1.00 88.38 81 ALA A CA 1
ATOM 636 C C . ALA A 1 81 ? 6.206 10.244 -23.612 1.00 88.38 81 ALA A C 1
ATOM 638 O O . ALA A 1 81 ? 6.598 9.721 -24.649 1.00 88.38 81 ALA A O 1
ATOM 639 N N . ARG A 1 82 ? 7.037 10.912 -22.801 1.00 92.69 82 ARG A N 1
ATOM 640 C CA . ARG A 1 82 ? 8.454 11.147 -23.123 1.00 92.69 82 ARG A CA 1
ATOM 641 C C . ARG A 1 82 ? 9.263 9.857 -23.234 1.00 92.69 82 ARG A C 1
ATOM 643 O O . ARG A 1 82 ? 10.066 9.731 -24.148 1.00 92.69 82 ARG A O 1
ATOM 650 N N . LEU A 1 83 ? 9.080 8.918 -22.307 1.00 91.81 83 LEU A N 1
ATOM 651 C CA . LEU A 1 83 ? 9.766 7.624 -22.345 1.00 91.81 83 LEU A CA 1
ATOM 652 C C . LEU A 1 83 ? 9.316 6.791 -23.553 1.00 91.81 83 LEU A C 1
ATOM 654 O O . LEU A 1 83 ? 10.154 6.193 -24.223 1.00 91.81 83 LEU A O 1
ATOM 658 N N . HIS A 1 84 ? 8.022 6.824 -23.880 1.00 90.31 84 HIS A N 1
ATOM 659 C CA . HIS A 1 84 ? 7.489 6.187 -25.081 1.00 90.31 84 HIS A CA 1
ATOM 660 C C . HIS A 1 84 ? 8.116 6.764 -26.361 1.00 90.31 84 HIS A C 1
ATOM 662 O O . HIS A 1 84 ? 8.555 6.001 -27.218 1.00 90.31 84 HIS A O 1
ATOM 668 N N . ASP A 1 85 ? 8.246 8.091 -26.469 1.00 92.81 85 ASP A N 1
ATOM 669 C CA . ASP A 1 85 ? 8.919 8.750 -27.603 1.00 92.81 85 ASP A CA 1
ATOM 670 C C . ASP A 1 85 ? 10.404 8.354 -27.728 1.00 92.81 85 ASP A C 1
ATOM 672 O O . ASP A 1 85 ? 10.994 8.445 -28.803 1.00 92.81 85 ASP A O 1
ATOM 676 N N . MET A 1 86 ? 11.016 7.887 -26.635 1.00 92.69 86 MET A N 1
ATOM 677 C CA . MET A 1 86 ? 12.386 7.361 -26.600 1.00 92.69 86 MET A CA 1
ATOM 678 C C . MET A 1 86 ? 12.465 5.853 -26.890 1.00 92.69 86 MET A C 1
ATOM 680 O O . MET A 1 86 ? 13.562 5.299 -26.869 1.00 92.69 86 MET A O 1
ATOM 684 N N . GLY A 1 87 ? 11.334 5.190 -27.148 1.00 91.38 87 GLY A N 1
ATOM 685 C CA . GLY A 1 87 ? 11.255 3.744 -27.362 1.00 91.38 87 GLY A CA 1
ATOM 686 C C . GLY A 1 87 ? 11.372 2.909 -26.084 1.00 91.38 87 GLY A C 1
ATOM 687 O O . GLY A 1 87 ? 11.610 1.709 -26.175 1.00 91.38 87 GLY A O 1
ATOM 688 N N . ILE A 1 88 ? 11.220 3.519 -24.905 1.00 93.19 88 ILE A N 1
ATOM 689 C CA . ILE A 1 88 ? 11.326 2.838 -23.609 1.00 93.19 88 ILE A CA 1
ATOM 690 C C . ILE A 1 88 ? 9.933 2.372 -23.181 1.00 93.19 88 ILE A C 1
ATOM 692 O O . ILE A 1 88 ? 9.018 3.183 -23.011 1.00 93.19 88 ILE A O 1
ATOM 696 N N . ALA A 1 89 ? 9.770 1.063 -22.979 1.00 90.06 89 ALA A N 1
ATOM 697 C CA . ALA A 1 89 ? 8.508 0.493 -22.518 1.00 90.06 89 ALA A CA 1
ATOM 698 C C . ALA A 1 89 ? 8.233 0.868 -21.054 1.00 90.06 89 ALA A C 1
ATOM 700 O O . ALA A 1 89 ? 9.152 0.979 -20.244 1.00 90.06 89 ALA A O 1
ATOM 701 N N . ILE A 1 90 ? 6.961 1.028 -20.688 1.00 89.94 90 ILE A N 1
ATOM 702 C CA . ILE A 1 90 ? 6.560 1.328 -19.310 1.00 89.94 90 ILE A CA 1
ATOM 703 C C . ILE A 1 90 ? 5.646 0.230 -18.820 1.00 89.94 90 ILE A C 1
ATOM 705 O O . ILE A 1 90 ? 4.658 -0.090 -19.470 1.00 89.94 90 ILE A O 1
ATOM 709 N N . ILE A 1 91 ? 5.972 -0.289 -17.645 1.00 90.50 91 ILE A N 1
ATOM 710 C CA . ILE A 1 91 ? 5.204 -1.307 -16.950 1.00 90.50 91 ILE A CA 1
ATOM 711 C C . ILE A 1 91 ? 4.668 -0.671 -15.678 1.00 90.50 91 ILE A C 1
ATOM 713 O O . ILE A 1 91 ? 5.403 -0.450 -14.708 1.00 90.50 91 ILE A O 1
ATOM 717 N N . ALA A 1 92 ? 3.386 -0.325 -15.691 1.00 89.12 92 ALA A N 1
ATOM 718 C CA . ALA A 1 92 ? 2.770 0.428 -14.609 1.00 89.12 92 ALA A CA 1
ATOM 719 C C . ALA A 1 92 ? 2.007 -0.494 -13.649 1.00 89.12 92 ALA A C 1
ATOM 721 O O . ALA A 1 92 ? 1.144 -1.274 -14.051 1.00 89.12 92 ALA A O 1
ATOM 722 N N . ILE A 1 93 ? 2.284 -0.348 -12.351 1.00 90.06 93 ILE A N 1
ATOM 723 C CA . ILE A 1 93 ? 1.541 -1.008 -11.274 1.00 90.06 93 ILE A CA 1
ATOM 724 C C . ILE A 1 93 ? 0.700 0.031 -10.540 1.00 90.06 93 ILE A C 1
ATOM 726 O O . ILE A 1 93 ? 1.224 0.958 -9.914 1.00 90.06 93 ILE A O 1
ATOM 730 N N . ARG A 1 94 ? -0.619 -0.143 -10.562 1.00 85.19 94 ARG A N 1
ATOM 731 C CA . ARG A 1 94 ? -1.564 0.724 -9.856 1.00 85.19 94 ARG A CA 1
ATOM 732 C C . ARG A 1 94 ? -1.776 0.228 -8.428 1.00 85.19 94 ARG A C 1
ATOM 734 O O . ARG A 1 94 ? -2.287 -0.868 -8.245 1.00 85.19 94 ARG A O 1
ATOM 741 N N . GLY A 1 95 ? -1.431 1.031 -7.421 1.00 72.56 95 GLY A N 1
ATOM 742 C CA . GLY A 1 95 ? -1.717 0.718 -6.012 1.00 72.56 95 GLY A CA 1
ATOM 743 C C . GLY A 1 95 ? -2.936 1.453 -5.454 1.00 72.56 95 GLY A C 1
ATOM 744 O O . GLY A 1 95 ? -3.897 0.824 -5.023 1.00 72.56 95 GLY A O 1
ATOM 745 N N . SER A 1 96 ? -2.902 2.781 -5.481 1.00 63.28 96 SER A N 1
ATOM 746 C CA . SER A 1 96 ? -3.974 3.692 -5.056 1.00 63.28 96 SER A CA 1
ATOM 747 C C . SER A 1 96 ? -3.871 4.995 -5.863 1.00 63.28 96 SER A C 1
ATOM 749 O O . SER A 1 96 ? -2.814 5.301 -6.420 1.00 63.28 96 SER A O 1
ATOM 751 N N . GLY A 1 97 ? -4.978 5.724 -6.010 1.00 56.94 97 GLY A N 1
ATOM 752 C CA . GLY A 1 97 ? -5.046 6.958 -6.795 1.00 56.94 97 GLY A CA 1
ATOM 753 C C . GLY A 1 97 ? -5.095 6.769 -8.319 1.00 56.94 97 GLY A C 1
ATOM 754 O O . GLY A 1 97 ? -5.187 5.655 -8.842 1.00 56.94 97 GLY A O 1
ATOM 755 N N . LEU A 1 98 ? -5.105 7.896 -9.038 1.00 50.53 98 LEU A N 1
ATOM 756 C CA . LEU A 1 98 ? -5.060 7.962 -10.504 1.00 50.53 98 LEU A CA 1
ATOM 757 C C . LEU A 1 98 ? -3.616 8.146 -10.980 1.00 50.53 98 LEU A C 1
ATOM 759 O O . LEU A 1 98 ? -2.908 9.027 -10.486 1.00 50.53 98 LEU A O 1
ATOM 763 N N . PRO A 1 99 ? -3.262 7.432 -12.056 1.00 51.31 99 PRO A N 1
ATOM 764 C CA . PRO A 1 99 ? -3.367 8.105 -13.343 1.00 51.31 99 PRO A CA 1
ATOM 765 C C . PRO A 1 99 ? -4.230 7.338 -14.346 1.00 51.31 99 PRO A C 1
ATOM 767 O O . PRO A 1 99 ? -4.346 6.117 -14.320 1.00 51.31 99 PRO A O 1
ATOM 770 N N . ASN A 1 100 ? -4.760 8.098 -15.303 1.00 55.72 100 ASN A N 1
ATOM 771 C CA . ASN A 1 100 ? -5.378 7.627 -16.549 1.00 55.72 100 ASN A CA 1
ATOM 772 C C . ASN A 1 100 ? -4.325 7.050 -17.527 1.00 55.72 100 ASN A C 1
ATOM 774 O O . ASN A 1 100 ? -4.410 7.273 -18.730 1.00 55.72 100 ASN A O 1
ATOM 778 N N . ILE A 1 101 ? -3.271 6.414 -17.009 1.00 63.59 101 ILE A N 1
ATOM 779 C CA . ILE A 1 101 ? -2.370 5.596 -17.818 1.00 63.59 101 ILE A CA 1
ATOM 780 C C . ILE A 1 101 ? -2.856 4.155 -17.717 1.00 63.59 101 ILE A C 1
ATOM 782 O O . ILE A 1 101 ? -3.320 3.726 -16.652 1.00 63.59 101 ILE A O 1
ATOM 786 N N . GLY A 1 102 ? -2.778 3.431 -18.830 1.00 70.38 102 GLY A N 1
ATOM 787 C CA . GLY A 1 102 ? -2.962 1.990 -18.807 1.00 70.38 102 GLY A CA 1
ATOM 788 C C . GLY A 1 102 ? -1.989 1.373 -17.803 1.00 70.38 102 GLY A C 1
ATOM 789 O O . GLY A 1 102 ? -0.827 1.772 -17.759 1.00 70.38 102 GLY A O 1
ATOM 790 N N . CYS A 1 103 ? -2.476 0.489 -16.936 1.00 81.06 103 CYS A N 1
ATOM 791 C CA . CYS A 1 103 ? -1.630 -0.214 -15.978 1.00 81.06 103 CYS A CA 1
ATOM 792 C C . CYS A 1 103 ? -1.741 -1.702 -16.252 1.00 81.06 103 CYS A C 1
ATOM 794 O O . CYS A 1 103 ? -2.848 -2.222 -16.284 1.00 81.06 103 CYS A O 1
ATOM 796 N N . ASP A 1 104 ? -0.601 -2.359 -16.403 1.00 87.19 104 ASP A N 1
ATOM 797 C CA . ASP A 1 104 ? -0.464 -3.799 -16.619 1.00 87.19 104 ASP A CA 1
ATOM 798 C C . ASP A 1 104 ? -0.866 -4.601 -15.375 1.00 87.19 104 ASP A C 1
ATOM 800 O O . ASP A 1 104 ? -1.341 -5.734 -15.462 1.00 87.19 104 ASP A O 1
ATOM 804 N N . TYR A 1 105 ? -0.680 -3.987 -14.201 1.00 91.25 105 TYR A N 1
ATOM 805 C CA . TYR A 1 105 ? -0.928 -4.604 -12.907 1.00 91.25 105 TYR A CA 1
ATOM 806 C C . TYR A 1 105 ? -1.738 -3.686 -11.994 1.00 91.25 105 TYR A C 1
ATOM 808 O O . TYR A 1 105 ? -1.532 -2.467 -11.953 1.00 91.25 105 TYR A O 1
ATOM 816 N N . ILE A 1 106 ? -2.631 -4.274 -11.199 1.00 90.62 106 ILE A N 1
ATOM 817 C CA . ILE A 1 106 ? -3.463 -3.558 -10.227 1.00 90.62 106 ILE A CA 1
ATOM 818 C C . ILE A 1 106 ? -3.374 -4.240 -8.868 1.00 90.62 106 ILE A C 1
ATOM 820 O O . ILE A 1 106 ? -3.571 -5.440 -8.757 1.00 90.62 106 ILE A O 1
ATOM 824 N N . VAL A 1 107 ? -3.163 -3.463 -7.813 1.00 91.06 107 VAL A N 1
ATOM 825 C CA . VAL A 1 107 ? -3.340 -3.904 -6.429 1.00 91.06 107 VAL A CA 1
ATOM 826 C C . VAL A 1 107 ? -4.737 -3.504 -5.977 1.00 91.06 107 VAL A C 1
ATOM 828 O O . VAL A 1 107 ? -5.084 -2.319 -5.978 1.00 91.06 107 VAL A O 1
ATOM 831 N N . ARG A 1 108 ? -5.551 -4.483 -5.586 1.00 90.62 108 ARG A N 1
ATOM 832 C CA . ARG A 1 108 ? -6.933 -4.263 -5.152 1.00 90.62 108 ARG A CA 1
ATOM 833 C C . ARG A 1 108 ? -7.053 -4.511 -3.652 1.00 90.62 108 ARG A C 1
ATOM 835 O O . ARG A 1 108 ? -6.619 -5.534 -3.146 1.00 90.62 108 ARG A O 1
ATOM 842 N N . ARG A 1 109 ? -7.632 -3.546 -2.933 1.00 91.62 109 ARG A N 1
ATOM 843 C CA . ARG A 1 109 ? -7.727 -3.547 -1.456 1.00 91.62 109 ARG A CA 1
ATOM 844 C C . ARG A 1 109 ? -9.158 -3.651 -0.933 1.00 91.62 109 ARG A C 1
ATOM 846 O O . ARG A 1 109 ? -9.371 -3.853 0.257 1.00 91.62 109 ARG A O 1
ATOM 853 N N . GLN A 1 110 ? -10.141 -3.510 -1.817 1.00 91.69 110 GLN A N 1
ATOM 854 C CA . GLN A 1 110 ? -11.561 -3.411 -1.483 1.00 91.69 110 GLN A CA 1
ATOM 855 C C . GLN A 1 110 ? -12.091 -4.690 -0.826 1.00 91.69 110 GLN A C 1
ATOM 857 O O . GLN A 1 110 ? -12.896 -4.604 0.099 1.00 91.69 110 GLN A O 1
ATOM 862 N N . LEU A 1 111 ? -11.618 -5.865 -1.258 1.00 93.88 111 LEU A N 1
ATOM 863 C CA . LEU A 1 111 ? -12.008 -7.138 -0.649 1.00 93.88 111 LEU A CA 1
ATOM 864 C C . LEU A 1 111 ? -11.511 -7.240 0.796 1.00 93.88 111 LEU A C 1
ATOM 866 O O . LEU A 1 111 ? -12.327 -7.444 1.692 1.00 93.88 111 LEU A O 1
ATOM 870 N N . ALA A 1 112 ? -10.224 -6.980 1.041 1.00 96.44 112 ALA A N 1
ATOM 871 C CA . ALA A 1 112 ? -9.659 -6.955 2.390 1.00 96.44 112 ALA A CA 1
ATOM 872 C C . ALA A 1 112 ? -10.352 -5.923 3.297 1.00 96.44 112 ALA A C 1
ATOM 874 O O . ALA A 1 112 ? -10.734 -6.236 4.424 1.00 96.44 112 ALA A O 1
ATOM 875 N N . LEU A 1 113 ? -10.594 -4.705 2.796 1.00 96.19 113 LEU A N 1
ATOM 876 C CA . LEU A 1 113 ? -11.369 -3.699 3.526 1.00 96.19 113 LEU A CA 1
ATOM 877 C C . LEU A 1 113 ? -12.767 -4.228 3.883 1.00 96.19 113 LEU A C 1
ATOM 879 O O . LEU A 1 113 ? -13.215 -4.086 5.020 1.00 96.19 113 LEU A O 1
ATOM 883 N N . SER A 1 114 ? -13.443 -4.873 2.932 1.00 97.25 114 SER A N 1
ATOM 884 C CA . SER A 1 114 ? -14.772 -5.435 3.167 1.00 97.25 114 SER A CA 1
ATOM 885 C C . SER A 1 114 ? -14.761 -6.527 4.232 1.00 97.25 114 SER A C 1
ATOM 887 O O . SER A 1 114 ? -15.681 -6.609 5.041 1.00 97.25 114 SER A O 1
ATOM 889 N N . GLU A 1 115 ? -13.732 -7.373 4.257 1.00 98.12 115 GLU A N 1
ATOM 890 C CA . GLU A 1 115 ? -13.564 -8.411 5.277 1.00 98.12 115 GLU A CA 1
ATOM 891 C C . GLU A 1 115 ? -13.383 -7.818 6.677 1.00 98.12 115 GLU A C 1
ATOM 893 O O . GLU A 1 115 ? -14.083 -8.237 7.603 1.00 98.12 115 GLU A O 1
ATOM 898 N N . ILE A 1 116 ? -12.528 -6.799 6.815 1.00 98.19 116 ILE A N 1
ATOM 899 C CA . ILE A 1 116 ? -12.327 -6.063 8.073 1.00 98.19 116 ILE A CA 1
ATOM 900 C C . ILE A 1 116 ? -13.653 -5.469 8.555 1.00 98.19 116 ILE A C 1
ATOM 902 O O . ILE A 1 116 ? -14.089 -5.718 9.680 1.00 98.19 116 ILE A O 1
ATOM 906 N N . VAL A 1 117 ? -14.350 -4.738 7.686 1.00 97.44 117 VAL A N 1
ATOM 907 C CA . VAL A 1 117 ? -15.596 -4.051 8.047 1.00 97.44 117 VAL A CA 1
ATOM 908 C C . VAL A 1 117 ? -16.709 -5.048 8.383 1.00 97.44 117 VAL A C 1
ATOM 910 O O . VAL A 1 117 ? -17.454 -4.842 9.340 1.00 97.44 117 VAL A O 1
ATOM 913 N N . ARG A 1 118 ? -16.804 -6.183 7.680 1.00 97.62 118 ARG A N 1
ATOM 914 C CA . ARG A 1 118 ? -17.740 -7.263 8.045 1.00 97.62 118 ARG A CA 1
ATOM 915 C C . ARG A 1 118 ? -17.415 -7.865 9.410 1.00 97.62 118 ARG A C 1
ATOM 917 O O . ARG A 1 118 ? -18.337 -8.183 10.162 1.00 97.62 118 ARG A O 1
ATOM 924 N N . ALA A 1 119 ? -16.136 -8.026 9.751 1.00 97.69 119 ALA A N 1
ATOM 925 C CA . ALA A 1 119 ? -15.730 -8.482 11.077 1.00 97.69 119 ALA A CA 1
ATOM 926 C C . ALA A 1 119 ? -16.110 -7.467 12.169 1.00 97.69 119 ALA A C 1
ATOM 928 O O . ALA A 1 119 ? -16.552 -7.869 13.246 1.00 97.69 119 ALA A O 1
ATOM 929 N N . TRP A 1 120 ? -16.019 -6.168 11.878 1.00 97.12 120 TRP A N 1
ATOM 930 C CA . TRP A 1 120 ? -16.478 -5.100 12.771 1.00 97.12 120 TRP A CA 1
ATOM 931 C C . TRP A 1 120 ? -18.000 -5.058 12.920 1.00 97.12 120 TRP A C 1
ATOM 933 O O . TRP A 1 120 ? -18.489 -4.929 14.041 1.00 97.12 120 TRP A O 1
ATOM 943 N N . LYS A 1 121 ? -18.772 -5.265 11.844 1.00 95.75 121 LYS A N 1
ATOM 944 C CA . LYS A 1 121 ? -20.244 -5.367 11.921 1.00 95.75 121 LYS A CA 1
ATOM 945 C C . LYS A 1 121 ? -20.697 -6.462 12.886 1.00 95.75 121 LYS A C 1
ATOM 947 O O . LYS A 1 121 ? -21.638 -6.259 13.645 1.00 95.75 121 LYS A O 1
ATOM 952 N N . LYS A 1 122 ? -20.001 -7.606 12.919 1.00 96.06 122 LYS A N 1
ATOM 953 C CA . LYS A 1 122 ? -20.279 -8.692 13.884 1.00 96.06 122 LYS A CA 1
ATOM 954 C C . LYS A 1 122 ? -20.062 -8.271 15.344 1.00 96.06 122 LYS A C 1
ATOM 956 O O . LYS A 1 122 ? -20.613 -8.901 16.238 1.00 96.06 122 LYS A O 1
ATOM 961 N N . GLN A 1 123 ? -19.289 -7.213 15.578 1.00 93.50 123 GLN A N 1
ATOM 962 C CA . GLN A 1 123 ? -19.049 -6.595 16.886 1.00 93.50 123 GLN A CA 1
ATOM 963 C C . GLN A 1 123 ? -19.965 -5.381 17.128 1.00 93.50 123 GLN A C 1
ATOM 965 O O . GLN A 1 123 ? -19.679 -4.554 17.988 1.00 93.50 123 GLN A O 1
ATOM 970 N N . ALA A 1 124 ? -21.057 -5.268 16.363 1.00 94.56 124 ALA A N 1
ATOM 971 C CA . ALA A 1 124 ? -22.031 -4.181 16.420 1.00 94.56 124 ALA A CA 1
ATOM 972 C C . ALA A 1 124 ? -21.479 -2.786 16.070 1.00 94.56 124 ALA A C 1
ATOM 974 O O . ALA A 1 124 ? -22.111 -1.786 16.398 1.00 94.56 124 ALA A O 1
ATOM 975 N N . ILE A 1 125 ? -20.337 -2.694 15.378 1.00 95.31 125 ILE A N 1
ATOM 976 C CA . ILE A 1 125 ? -19.857 -1.420 14.828 1.00 95.31 125 ILE A CA 1
ATOM 977 C C . ILE A 1 125 ? -20.803 -0.963 13.713 1.00 95.31 125 ILE A C 1
ATOM 979 O O . ILE A 1 125 ? -21.042 -1.704 12.758 1.00 95.31 125 ILE A O 1
ATOM 983 N N . THR A 1 126 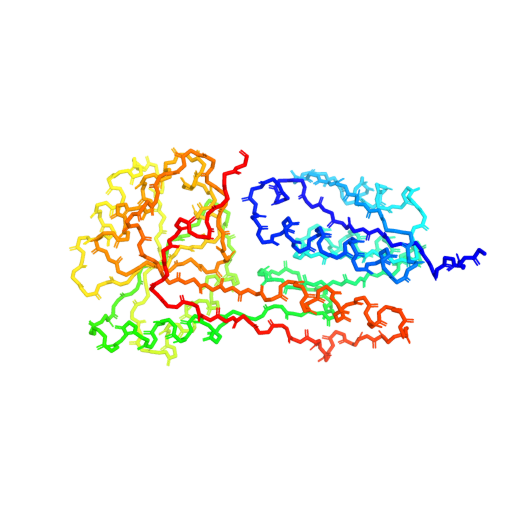? -21.317 0.261 13.828 1.00 93.69 126 THR A N 1
ATOM 984 C CA . THR A 1 126 ? -22.274 0.856 12.873 1.00 93.69 126 THR A CA 1
ATOM 985 C C . THR A 1 126 ? -21.700 2.046 12.112 1.00 93.69 126 THR A C 1
ATOM 987 O O . THR A 1 126 ? -22.199 2.401 11.044 1.00 93.69 126 THR A O 1
ATOM 990 N N . THR A 1 127 ? -20.649 2.658 12.655 1.00 95.75 127 THR A N 1
ATOM 991 C CA . THR A 1 127 ? -20.036 3.870 12.110 1.00 95.75 127 THR A CA 1
ATOM 992 C C . THR A 1 127 ? -18.542 3.658 11.939 1.00 95.75 127 THR A C 1
ATOM 994 O O . THR A 1 127 ? -17.885 3.069 12.799 1.00 95.75 127 THR A O 1
ATOM 997 N N . VAL A 1 128 ? -17.983 4.162 10.844 1.00 96.75 128 VAL A N 1
ATOM 998 C CA . VAL A 1 128 ? -16.546 4.138 10.578 1.00 96.75 128 VAL A CA 1
ATOM 999 C C . VAL A 1 128 ? -16.048 5.547 10.296 1.00 96.75 128 VAL A C 1
ATOM 1001 O O . VAL A 1 128 ? -16.534 6.233 9.399 1.00 96.75 128 VAL A O 1
ATOM 1004 N N . LYS A 1 129 ? -15.030 5.967 11.047 1.00 96.19 129 LYS A N 1
ATOM 1005 C CA . LYS A 1 129 ? -14.299 7.209 10.793 1.00 96.19 129 LYS A CA 1
ATOM 1006 C C . LYS A 1 129 ? -13.069 6.911 9.949 1.00 96.19 129 LYS A C 1
ATOM 1008 O O . LYS A 1 129 ? -12.196 6.154 10.370 1.00 96.19 129 LYS A O 1
ATOM 1013 N N . VAL A 1 130 ? -12.984 7.522 8.774 1.00 94.56 130 VAL A N 1
ATOM 1014 C CA . VAL A 1 130 ? -11.846 7.392 7.862 1.00 94.56 130 VAL A CA 1
ATOM 1015 C C . VAL A 1 130 ? -10.932 8.597 8.045 1.00 94.56 130 VAL A C 1
ATOM 1017 O O . VAL A 1 130 ? -11.258 9.716 7.647 1.00 94.56 130 VAL A O 1
ATOM 1020 N N . VAL A 1 131 ? -9.778 8.375 8.668 1.00 92.44 131 VAL A N 1
ATOM 1021 C CA . VAL A 1 131 ? -8.756 9.400 8.872 1.00 92.44 131 VAL A CA 1
ATOM 1022 C C . VAL A 1 131 ? -7.962 9.574 7.585 1.00 92.44 131 VAL A C 1
ATO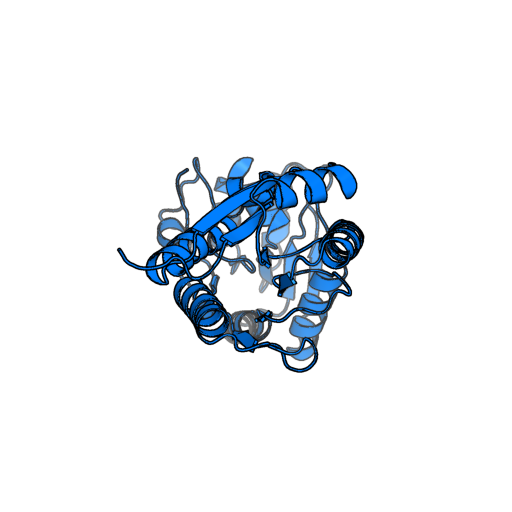M 1024 O O . VAL A 1 131 ? -7.188 8.699 7.176 1.00 92.44 131 VAL A O 1
ATOM 1027 N N . VAL A 1 132 ? -8.136 10.732 6.957 1.00 88.56 132 VAL A N 1
ATOM 1028 C CA . VAL A 1 132 ? -7.429 11.085 5.725 1.00 88.56 132 VAL A CA 1
ATOM 1029 C C . VAL A 1 132 ? -6.229 11.978 6.023 1.00 88.56 132 VAL A C 1
ATOM 1031 O O . VAL A 1 132 ? -6.277 12.862 6.884 1.00 88.56 132 VAL A O 1
ATOM 1034 N N . GLY A 1 133 ? -5.119 11.695 5.343 1.00 78.69 133 GLY A N 1
ATOM 1035 C CA . GLY A 1 133 ? -3.860 12.412 5.525 1.00 78.69 133 GLY A CA 1
ATOM 1036 C C . GLY A 1 133 ? -3.836 13.790 4.854 1.00 78.69 133 GLY A C 1
ATOM 1037 O O . GLY A 1 133 ? -4.803 14.190 4.202 1.00 78.69 133 GLY A O 1
ATOM 1038 N N . PRO A 1 134 ? -2.710 14.519 4.978 1.00 70.25 134 PRO A N 1
ATOM 1039 C CA . PRO A 1 134 ? -2.525 15.816 4.321 1.00 70.25 134 PRO A CA 1
ATOM 1040 C C . PRO A 1 134 ? -2.559 15.707 2.791 1.00 70.25 134 PRO A C 1
ATOM 1042 O O . PRO A 1 134 ? -2.875 16.674 2.103 1.00 70.25 134 PRO A O 1
ATOM 1045 N N . TRP A 1 135 ? -2.241 14.529 2.253 1.00 70.75 135 TRP A N 1
ATOM 1046 C CA . TRP A 1 135 ? -2.218 14.255 0.822 1.00 70.75 135 TRP A CA 1
ATOM 1047 C C . TRP A 1 135 ? -3.465 13.444 0.479 1.00 70.75 135 TRP A C 1
ATOM 1049 O O . TRP A 1 135 ? -3.484 12.219 0.596 1.00 70.75 135 TRP A O 1
ATOM 1059 N N . ARG A 1 136 ? -4.546 14.157 0.149 1.00 68.00 136 ARG A N 1
ATOM 1060 C CA . ARG A 1 136 ? -5.848 13.561 -0.167 1.00 68.00 136 ARG A CA 1
ATOM 1061 C C . ARG A 1 136 ? -5.899 13.065 -1.606 1.00 68.00 136 ARG A C 1
ATOM 1063 O O . ARG A 1 136 ? -5.493 13.765 -2.532 1.00 68.00 136 ARG A O 1
ATOM 1070 N N . SER A 1 137 ? -6.483 11.888 -1.786 1.00 72.19 137 SER A N 1
ATOM 1071 C CA . SER A 1 137 ? -6.814 11.322 -3.089 1.00 72.19 137 SER A CA 1
ATOM 1072 C C . SER A 1 137 ? -8.321 11.118 -3.142 1.00 72.19 137 SER A C 1
ATOM 1074 O O . SER A 1 137 ? -8.843 10.185 -2.535 1.00 72.19 137 SER A O 1
ATOM 1076 N N . SER A 1 138 ? -9.030 11.989 -3.867 1.00 75.69 138 SER A N 1
ATOM 1077 C CA . SER A 1 138 ? -10.494 11.903 -3.993 1.00 75.69 138 SER A CA 1
ATOM 1078 C C . SER A 1 138 ? -10.948 10.544 -4.524 1.00 75.69 138 SER A C 1
ATOM 1080 O O . SER A 1 138 ? -11.968 10.028 -4.093 1.00 75.69 138 SER A O 1
ATOM 1082 N N . ALA A 1 139 ? -10.156 9.937 -5.411 1.00 76.94 139 ALA A N 1
ATOM 1083 C CA . ALA A 1 139 ? -10.443 8.619 -5.963 1.00 76.94 139 ALA A CA 1
ATOM 1084 C C . ALA A 1 139 ? -10.340 7.499 -4.913 1.00 76.94 139 ALA A C 1
ATOM 1086 O O . ALA A 1 139 ? -11.090 6.528 -4.979 1.00 76.94 139 ALA A O 1
ATOM 1087 N N . ASP A 1 140 ? -9.414 7.605 -3.958 1.00 78.88 140 ASP A N 1
ATOM 1088 C CA . ASP A 1 140 ? -9.290 6.605 -2.893 1.00 78.88 140 ASP A CA 1
ATOM 1089 C C . ASP A 1 140 ? -10.355 6.807 -1.817 1.00 78.88 140 ASP A C 1
ATOM 1091 O O . ASP A 1 140 ? -10.951 5.831 -1.369 1.00 78.88 140 ASP A O 1
ATOM 1095 N N . GLU A 1 141 ? -10.658 8.061 -1.468 1.00 84.44 141 GLU A N 1
ATOM 1096 C CA . GLU A 1 141 ? -11.777 8.397 -0.580 1.00 84.44 141 GLU A CA 1
ATOM 1097 C C . GLU A 1 141 ? -13.104 7.875 -1.147 1.00 84.44 141 GLU A C 1
ATOM 1099 O O . GLU A 1 141 ? -13.853 7.209 -0.439 1.00 84.44 141 GLU A O 1
ATOM 1104 N N . GLU A 1 142 ? -13.358 8.079 -2.441 1.00 86.94 142 GLU A N 1
ATOM 1105 C CA . GLU A 1 142 ? -14.550 7.570 -3.121 1.00 86.94 142 GLU A CA 1
ATOM 1106 C C . GLU A 1 142 ? -14.620 6.036 -3.108 1.00 86.94 142 GLU A C 1
ATOM 1108 O O . GLU A 1 142 ? -15.666 5.470 -2.799 1.00 86.94 142 GLU A O 1
ATOM 1113 N N . LYS A 1 143 ? -13.512 5.338 -3.390 1.00 87.56 143 LYS A N 1
ATOM 1114 C CA . LYS A 1 143 ? -13.471 3.865 -3.340 1.00 87.56 143 LYS A CA 1
ATOM 1115 C C . LYS A 1 143 ? -13.758 3.328 -1.940 1.00 87.56 143 LYS A C 1
ATOM 1117 O O . LYS A 1 143 ? -14.492 2.348 -1.808 1.00 87.56 143 LYS A O 1
ATOM 1122 N N . ILE A 1 144 ? -13.170 3.939 -0.911 1.00 90.69 144 ILE A N 1
ATOM 1123 C CA . ILE A 1 144 ? -13.424 3.570 0.487 1.00 90.69 144 ILE A CA 1
ATOM 1124 C C . ILE A 1 144 ? -14.890 3.847 0.826 1.00 90.69 144 ILE A C 1
ATOM 1126 O O . ILE A 1 144 ? -15.556 2.970 1.365 1.00 90.69 144 ILE A O 1
ATOM 1130 N N . GLY A 1 145 ? -15.401 5.025 0.456 1.00 92.56 145 GLY A N 1
ATOM 1131 C CA . GLY A 1 145 ? -16.785 5.435 0.687 1.00 92.56 145 GLY A CA 1
ATOM 1132 C C . GLY A 1 145 ? -17.784 4.451 0.090 1.00 92.56 145 GLY A C 1
ATOM 1133 O O . GLY A 1 145 ? -18.605 3.920 0.829 1.00 92.56 145 GLY A O 1
ATOM 1134 N N . ARG A 1 146 ? -17.637 4.115 -1.199 1.00 92.81 146 ARG A N 1
ATOM 1135 C CA . ARG A 1 146 ? -18.474 3.110 -1.877 1.00 92.81 146 ARG A CA 1
ATOM 1136 C C . ARG A 1 146 ? -18.409 1.745 -1.193 1.00 92.81 146 ARG A C 1
ATOM 1138 O O . ARG A 1 146 ? -19.436 1.130 -0.961 1.00 92.81 146 ARG A O 1
ATOM 1145 N N . THR A 1 147 ? -17.213 1.298 -0.794 1.00 94.12 147 THR A N 1
ATOM 1146 C CA . THR A 1 147 ? -17.059 0.008 -0.092 1.00 94.12 147 THR A CA 1
ATOM 1147 C C . THR A 1 147 ? -17.807 -0.007 1.247 1.00 94.12 147 THR A C 1
ATOM 1149 O O . THR A 1 147 ? -18.376 -1.026 1.626 1.00 94.12 147 THR A O 1
ATOM 1152 N N . LEU A 1 148 ? -17.795 1.106 1.988 1.00 95.62 148 LEU A N 1
ATOM 1153 C CA . LEU A 1 148 ? -18.513 1.228 3.261 1.00 95.62 148 LEU A CA 1
ATOM 1154 C C . LEU A 1 148 ? -20.029 1.352 3.054 1.00 95.62 148 LEU A C 1
ATOM 1156 O O . LEU A 1 148 ? -20.790 0.755 3.815 1.00 95.62 148 LEU A O 1
ATOM 1160 N N . GLU A 1 149 ? -20.454 2.067 2.012 1.00 95.62 149 GLU A N 1
ATOM 1161 C CA . GLU A 1 149 ? -21.855 2.201 1.601 1.00 95.62 149 GLU A CA 1
ATOM 1162 C C . GLU A 1 149 ? -22.461 0.849 1.202 1.00 95.62 149 GLU A C 1
ATOM 1164 O O . GLU A 1 149 ? -23.502 0.474 1.737 1.00 95.62 149 GLU A O 1
ATOM 1169 N N . ASP A 1 150 ? -21.760 0.062 0.378 1.00 96.12 150 ASP A N 1
ATOM 1170 C CA . ASP A 1 150 ? -22.159 -1.298 -0.024 1.00 96.12 150 ASP A CA 1
ATOM 1171 C C . ASP A 1 150 ? -22.313 -2.252 1.177 1.00 96.12 150 ASP A C 1
ATOM 1173 O O . ASP A 1 150 ? -22.998 -3.274 1.109 1.00 96.12 150 ASP A O 1
ATOM 1177 N N . LEU A 1 151 ? -21.650 -1.937 2.293 1.00 96.00 151 LEU A N 1
ATOM 1178 C CA . LEU A 1 151 ? -21.720 -2.684 3.546 1.00 96.00 151 LEU A CA 1
ATOM 1179 C C . LEU A 1 151 ? -22.676 -2.054 4.560 1.00 96.00 151 LEU A C 1
ATOM 1181 O O . LEU A 1 151 ? -22.721 -2.527 5.698 1.00 96.00 151 LEU A O 1
ATOM 1185 N N . GLU A 1 152 ? -23.442 -1.034 4.174 1.00 95.38 152 GLU A N 1
ATOM 1186 C CA . GLU A 1 152 ? -24.413 -0.328 5.015 1.00 95.38 152 GLU A CA 1
ATOM 1187 C C . GLU A 1 152 ? -23.782 0.222 6.308 1.00 95.38 152 GLU A C 1
ATOM 1189 O O . GLU A 1 152 ? -24.353 0.122 7.397 1.00 95.38 152 GLU A O 1
ATOM 1194 N N . ILE A 1 153 ? -22.561 0.751 6.209 1.00 95.38 153 ILE A N 1
ATOM 1195 C CA . ILE A 1 153 ? -21.848 1.401 7.310 1.00 95.38 153 ILE A CA 1
ATOM 1196 C C . ILE A 1 153 ? -21.807 2.903 7.074 1.00 95.38 153 ILE A C 1
ATOM 1198 O O . ILE A 1 153 ? -21.422 3.375 6.005 1.00 95.38 153 ILE A O 1
ATOM 1202 N N . VAL A 1 154 ? -22.138 3.673 8.111 1.00 94.81 154 VAL A N 1
ATOM 1203 C CA . VAL A 1 154 ? -22.035 5.132 8.050 1.00 94.81 154 VAL A CA 1
ATOM 1204 C C . VAL A 1 154 ? -20.560 5.527 8.062 1.00 94.81 154 VAL A C 1
ATOM 1206 O O . VAL A 1 154 ? -19.853 5.267 9.037 1.00 94.81 154 VAL A O 1
ATOM 1209 N N . ALA A 1 155 ? -20.097 6.164 6.987 1.00 94.88 155 ALA A N 1
ATOM 1210 C CA . ALA A 1 155 ? -18.719 6.621 6.843 1.00 94.88 155 ALA A CA 1
ATOM 1211 C C . ALA A 1 155 ? -18.585 8.126 7.130 1.00 94.88 155 ALA A C 1
ATOM 1213 O O . ALA A 1 155 ? -19.293 8.945 6.546 1.00 94.88 155 ALA A O 1
ATOM 1214 N N . GLU A 1 156 ? -17.630 8.505 7.981 1.00 94.75 156 GLU A N 1
ATOM 1215 C CA . GLU A 1 156 ? -17.254 9.902 8.229 1.00 94.75 156 GLU A CA 1
ATOM 1216 C C . GLU A 1 156 ? -15.779 10.116 7.865 1.00 94.75 156 GLU A C 1
ATOM 1218 O O . GLU A 1 156 ? -14.882 9.559 8.498 1.00 94.75 156 GLU A O 1
ATOM 1223 N N . PHE A 1 157 ? -15.504 10.946 6.858 1.00 92.88 157 PHE A N 1
ATOM 1224 C CA . PHE A 1 157 ? -14.135 11.294 6.470 1.00 92.88 157 PHE A CA 1
ATOM 1225 C C . PHE A 1 157 ? -13.631 12.474 7.296 1.00 92.88 157 PHE A C 1
ATOM 1227 O O . PHE A 1 157 ? -14.180 13.575 7.244 1.00 92.88 157 PHE A O 1
ATOM 1234 N N . VAL A 1 158 ? -12.551 12.261 8.044 1.00 92.25 158 VAL A N 1
ATOM 1235 C CA . VAL A 1 158 ? -12.072 13.197 9.066 1.00 92.25 158 VAL A CA 1
ATOM 1236 C C . VAL A 1 158 ? -10.603 13.548 8.868 1.00 92.25 158 VAL A C 1
ATOM 1238 O O . VAL A 1 158 ? -9.779 12.708 8.512 1.00 92.25 158 VAL A O 1
ATOM 1241 N N . THR A 1 159 ? -10.258 14.806 9.141 1.00 89.31 159 THR A N 1
ATOM 1242 C CA . THR A 1 159 ? -8.875 15.305 9.163 1.00 89.31 159 THR A CA 1
ATOM 1243 C C . THR A 1 159 ? -8.547 15.944 10.508 1.00 89.31 159 THR A C 1
ATOM 1245 O O . THR A 1 159 ? -9.428 16.538 11.140 1.00 89.31 159 THR A O 1
ATOM 1248 N N . PRO A 1 160 ? -7.278 15.874 10.950 1.00 80.00 160 PRO A N 1
ATOM 1249 C CA . PRO A 1 160 ? -6.836 16.572 12.156 1.00 80.00 160 PRO A CA 1
ATOM 1250 C C . PRO A 1 160 ? -6.888 18.103 12.007 1.00 80.00 160 PRO A C 1
ATOM 1252 O O . PRO A 1 160 ? -7.150 18.807 12.984 1.00 80.00 160 PRO A O 1
ATOM 1255 N N . GLY A 1 161 ? -6.707 18.627 10.787 1.00 82.00 161 GLY A N 1
ATOM 1256 C CA . GLY A 1 161 ? -6.669 20.069 10.532 1.00 82.00 161 GLY A CA 1
ATOM 1257 C C . GLY A 1 161 ? -5.526 20.735 11.302 1.00 82.00 161 GLY A C 1
ATOM 1258 O O . GLY A 1 161 ? -4.409 20.233 11.302 1.00 82.00 161 GLY A O 1
ATOM 1259 N N . THR A 1 162 ? -5.813 21.845 11.982 1.00 79.75 162 THR A N 1
ATOM 1260 C CA . THR A 1 162 ? -4.852 22.570 12.835 1.00 79.75 162 THR A CA 1
ATOM 1261 C C . THR A 1 162 ? -4.823 22.082 14.286 1.00 79.75 162 THR A C 1
ATOM 1263 O O . THR A 1 162 ? -4.106 22.646 15.111 1.00 79.75 162 THR A O 1
ATOM 1266 N N . ARG A 1 163 ? -5.625 21.070 14.642 1.00 81.62 163 ARG A N 1
ATOM 1267 C CA . ARG A 1 163 ? -5.767 20.641 16.037 1.00 81.62 163 ARG A CA 1
ATOM 1268 C C . ARG A 1 163 ? -4.579 19.796 16.488 1.00 81.62 163 ARG A C 1
ATOM 1270 O O . ARG A 1 163 ? -4.055 19.015 15.691 1.00 81.62 163 ARG A O 1
ATOM 1277 N N . PRO 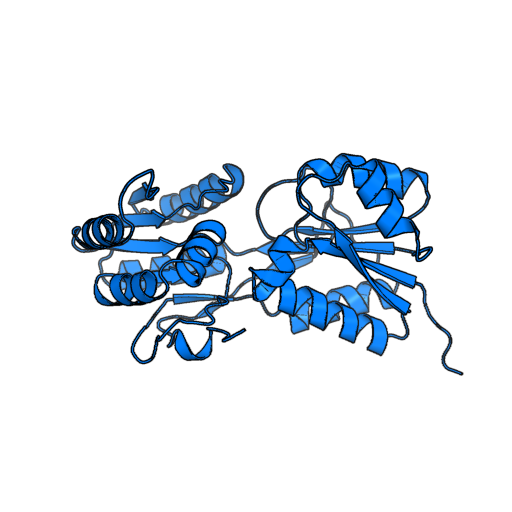A 1 164 ? -4.217 19.848 17.780 1.00 83.75 164 PRO A N 1
ATOM 1278 C CA . PRO A 1 164 ? -3.265 18.905 18.346 1.00 83.75 164 PRO A CA 1
ATOM 1279 C C . PRO A 1 164 ? -3.731 17.457 18.127 1.00 83.75 164 PRO A C 1
ATOM 1281 O O . PRO A 1 164 ? -4.877 17.112 18.433 1.00 83.75 164 PRO A O 1
ATOM 1284 N N . LEU A 1 165 ? -2.833 16.585 17.652 1.00 81.31 165 LEU A N 1
ATOM 1285 C CA . LEU A 1 165 ? -3.152 15.179 17.358 1.00 81.31 165 LEU A CA 1
ATOM 1286 C C . LEU A 1 165 ? -3.770 14.450 18.561 1.00 81.31 165 LEU A C 1
ATOM 1288 O O . LEU A 1 165 ? -4.710 13.681 18.393 1.00 81.31 165 LEU A O 1
ATOM 1292 N N . LYS A 1 166 ? -3.322 14.759 19.783 1.00 82.50 166 LYS A N 1
ATOM 1293 C CA . LYS A 1 166 ? -3.856 14.186 21.031 1.00 82.50 166 LYS A CA 1
ATOM 1294 C C . LYS A 1 166 ? -5.331 14.521 21.286 1.00 82.50 166 LYS A C 1
ATOM 1296 O O . LYS A 1 166 ? -6.065 13.716 21.852 1.00 82.50 166 LYS A O 1
ATOM 1301 N N . GLU A 1 167 ? -5.776 15.721 20.926 1.00 85.62 167 GLU A N 1
ATOM 1302 C CA . GLU A 1 167 ? -7.191 16.095 21.048 1.00 85.62 167 GLU A CA 1
ATOM 1303 C C . GLU A 1 167 ? -8.018 15.442 19.945 1.00 85.62 167 GLU A C 1
ATOM 1305 O O . GLU A 1 167 ? -9.145 14.996 20.172 1.00 85.62 167 GLU A O 1
ATOM 1310 N N . PHE A 1 168 ? -7.434 15.346 18.750 1.00 89.38 168 PHE A N 1
ATOM 1311 C CA . PHE A 1 168 ? -8.059 14.682 17.622 1.00 89.38 168 PHE A CA 1
ATOM 1312 C C . PHE A 1 168 ? -8.308 13.194 17.907 1.00 89.38 168 PHE A C 1
ATOM 1314 O O . PHE A 1 168 ? -9.441 12.747 17.732 1.00 89.38 168 PHE A O 1
ATOM 1321 N N . THR A 1 169 ? -7.319 12.454 18.425 1.00 88.19 169 THR A N 1
ATOM 1322 C CA . THR A 1 169 ? -7.466 11.025 18.758 1.00 88.19 169 THR A CA 1
ATOM 1323 C C . THR A 1 169 ? -8.558 10.775 19.791 1.00 88.19 169 THR A C 1
ATOM 1325 O O . THR A 1 169 ? -9.420 9.930 19.563 1.00 88.19 169 THR A O 1
ATOM 1328 N N . LYS A 1 170 ? -8.603 11.565 20.873 1.00 87.44 170 LYS A N 1
ATOM 1329 C CA . LYS A 1 170 ? -9.665 11.471 21.891 1.00 87.44 170 LYS A CA 1
ATOM 1330 C C . LYS A 1 170 ? -11.066 11.641 21.305 1.00 87.44 170 LYS A C 1
ATOM 1332 O O . LYS A 1 170 ? -12.001 10.970 21.722 1.00 87.44 170 LYS A O 1
ATOM 1337 N N . ARG A 1 171 ? -11.232 12.547 20.339 1.00 89.56 171 ARG A N 1
ATOM 1338 C CA . ARG A 1 171 ? -12.527 12.771 19.682 1.00 89.56 171 ARG A CA 1
ATOM 1339 C C . ARG A 1 171 ? -12.898 11.638 18.727 1.00 89.56 171 ARG A C 1
ATOM 1341 O O . ARG A 1 171 ? -14.082 11.349 18.551 1.00 89.56 171 ARG A O 1
ATOM 1348 N N . LEU A 1 172 ? -11.914 11.008 18.085 1.00 89.88 172 LEU A N 1
ATOM 1349 C CA . LEU A 1 172 ? -12.175 9.869 17.207 1.00 89.88 172 LEU A CA 1
ATOM 1350 C C . LEU A 1 172 ? -12.803 8.713 17.987 1.00 89.88 172 LEU A C 1
ATOM 1352 O O . LEU A 1 172 ? -13.817 8.182 17.537 1.00 89.88 172 LEU A O 1
ATOM 1356 N N . THR A 1 173 ? -12.284 8.426 19.180 1.00 89.12 173 THR A N 1
ATOM 1357 C CA . THR A 1 173 ? -12.725 7.317 20.040 1.00 89.12 173 THR A CA 1
ATOM 1358 C C . THR A 1 173 ? -13.905 7.656 20.958 1.00 89.12 173 THR A C 1
ATOM 1360 O O . THR A 1 173 ? -14.390 6.790 21.674 1.00 89.12 173 THR A O 1
ATOM 1363 N N . ALA A 1 174 ? -14.410 8.896 20.937 1.00 86.19 174 ALA A N 1
ATOM 1364 C CA . ALA A 1 174 ? -15.510 9.321 21.809 1.00 86.19 174 ALA A CA 1
ATOM 1365 C C . ALA A 1 174 ? -16.879 8.717 21.440 1.00 86.19 174 ALA A C 1
ATOM 1367 O O . ALA A 1 174 ? -17.783 8.697 22.272 1.00 86.19 174 ALA A O 1
ATOM 1368 N N . ALA A 1 175 ? -17.058 8.273 20.192 1.00 82.56 175 ALA A N 1
ATOM 1369 C CA . ALA A 1 175 ? -18.317 7.691 19.739 1.00 82.56 175 ALA A CA 1
ATOM 1370 C C . ALA A 1 175 ? -18.349 6.184 20.056 1.00 82.56 175 ALA A C 1
ATOM 1372 O O . ALA A 1 175 ? -17.420 5.479 19.652 1.00 82.56 175 ALA A O 1
ATOM 1373 N N . PRO A 1 176 ? -19.396 5.670 20.730 1.00 81.56 176 PRO A N 1
ATOM 1374 C CA . PRO A 1 176 ? -19.552 4.233 20.919 1.00 81.56 176 PRO A CA 1
ATOM 1375 C C . PRO A 1 176 ? -19.778 3.544 19.567 1.00 81.56 176 PRO A C 1
ATOM 1377 O O . PRO A 1 176 ? -20.293 4.158 18.633 1.00 81.56 176 PRO A O 1
ATOM 1380 N N . LEU A 1 177 ? -19.414 2.261 19.475 1.00 88.56 177 LEU A N 1
ATOM 1381 C CA . LEU A 1 177 ? -19.638 1.423 18.285 1.00 88.56 177 LEU A CA 1
ATOM 1382 C C . LEU A 1 177 ? -19.027 1.996 16.989 1.00 88.56 177 LEU A C 1
ATOM 1384 O O . LEU A 1 177 ? -19.585 1.853 15.898 1.00 88.56 177 LEU A O 1
ATOM 1388 N N . CYS A 1 178 ? -17.870 2.651 17.116 1.00 94.38 178 CYS A N 1
ATOM 1389 C CA . CYS A 1 178 ? -17.150 3.276 16.014 1.00 94.38 178 CYS A CA 1
ATOM 1390 C C . CYS A 1 178 ? -15.871 2.499 15.680 1.00 94.38 178 CYS A C 1
ATOM 1392 O O . CYS A 1 178 ? -15.063 2.240 16.567 1.00 94.38 178 CYS A O 1
ATOM 1394 N N . GLY A 1 179 ? -15.664 2.180 14.403 1.00 96.62 179 GLY A N 1
ATOM 1395 C CA . GLY A 1 179 ? -14.378 1.728 13.865 1.00 96.62 179 GLY A CA 1
ATOM 1396 C C . GLY A 1 179 ? -13.578 2.898 13.291 1.00 96.62 179 GLY A C 1
ATOM 1397 O O . GLY A 1 179 ? -14.146 3.935 12.933 1.00 96.62 179 GLY A O 1
ATOM 1398 N N . ILE A 1 180 ? -12.259 2.754 13.197 1.00 96.81 180 ILE A N 1
ATOM 1399 C CA . ILE A 1 180 ? -11.368 3.780 12.647 1.00 96.81 180 ILE A CA 1
ATOM 1400 C C . ILE A 1 180 ? -10.511 3.172 11.545 1.00 96.81 180 ILE A C 1
ATOM 1402 O O . ILE A 1 180 ? -9.754 2.238 11.782 1.00 96.81 180 ILE A O 1
ATOM 1406 N N . ILE A 1 181 ? -10.577 3.743 10.346 1.00 95.69 181 ILE A N 1
ATOM 1407 C CA . ILE A 1 181 ? -9.675 3.408 9.241 1.00 95.69 181 ILE A CA 1
ATOM 1408 C C . ILE A 1 181 ? -8.681 4.550 9.087 1.00 95.69 181 ILE A C 1
ATOM 1410 O O . ILE A 1 181 ? -9.081 5.705 8.957 1.00 95.69 181 ILE A O 1
ATOM 1414 N N . VAL A 1 182 ? -7.388 4.243 9.059 1.00 92.88 182 VAL A N 1
ATOM 1415 C CA . VAL A 1 182 ? -6.337 5.230 8.802 1.00 92.88 182 VAL A CA 1
ATOM 1416 C C . VAL A 1 182 ? -5.761 4.989 7.409 1.00 92.88 182 VAL A C 1
ATOM 1418 O O . VAL A 1 182 ? -5.232 3.918 7.113 1.00 92.88 182 VAL A O 1
ATOM 1421 N N . SER A 1 183 ? -5.886 5.999 6.545 1.00 89.12 183 SER A N 1
ATOM 1422 C CA . SER A 1 183 ? -5.279 6.003 5.204 1.00 89.12 183 SER A CA 1
ATOM 1423 C C . SER A 1 183 ? -3.748 6.034 5.264 1.00 89.12 183 SER A C 1
ATOM 1425 O O . SER A 1 183 ? -3.190 6.524 6.248 1.00 89.12 183 SER A O 1
ATOM 1427 N N . GLN A 1 184 ? -3.054 5.613 4.196 1.00 82.06 184 GLN A N 1
ATOM 1428 C CA . GLN A 1 184 ? -1.582 5.640 4.135 1.00 82.06 184 GLN A CA 1
ATOM 1429 C C . GLN A 1 184 ? -0.977 6.974 4.567 1.00 82.06 184 GLN A C 1
ATOM 1431 O O . GLN A 1 184 ? -0.119 7.020 5.445 1.00 82.06 184 GLN A O 1
ATOM 1436 N N . ALA A 1 185 ? -1.437 8.072 3.962 1.00 81.44 185 ALA A N 1
ATOM 1437 C CA . ALA A 1 185 ? -0.865 9.391 4.199 1.00 81.44 185 ALA A CA 1
ATOM 1438 C C . ALA A 1 185 ? -1.047 9.835 5.660 1.00 81.44 185 ALA A C 1
ATOM 1440 O O . ALA A 1 185 ? -0.168 10.485 6.224 1.00 81.44 185 ALA A O 1
ATOM 1441 N N . ALA A 1 186 ? -2.168 9.467 6.292 1.00 87.88 186 ALA A N 1
ATOM 1442 C CA . ALA A 1 186 ? -2.381 9.721 7.713 1.00 87.88 186 ALA A CA 1
ATOM 1443 C C . ALA A 1 186 ? -1.495 8.819 8.582 1.00 87.88 186 ALA A C 1
ATOM 1445 O O . ALA A 1 186 ? -0.847 9.318 9.498 1.00 87.88 186 ALA A O 1
ATOM 1446 N N . ALA A 1 187 ? -1.425 7.522 8.269 1.00 89.38 187 ALA A N 1
ATOM 1447 C CA . ALA A 1 187 ? -0.646 6.545 9.022 1.00 89.38 187 ALA A CA 1
ATOM 1448 C C . ALA A 1 187 ? 0.840 6.920 9.052 1.00 89.38 187 ALA A C 1
ATOM 1450 O O . ALA A 1 187 ? 1.440 6.934 10.120 1.00 89.38 187 ALA A O 1
ATOM 1451 N N . VAL A 1 188 ? 1.392 7.313 7.903 1.00 85.75 188 VAL A N 1
ATOM 1452 C CA . VAL A 1 188 ? 2.774 7.789 7.749 1.00 85.75 188 VAL A CA 1
ATOM 1453 C C . VAL A 1 188 ? 3.010 9.083 8.519 1.00 85.75 188 VAL A C 1
ATOM 1455 O O . VAL A 1 188 ? 3.991 9.217 9.246 1.00 85.75 188 VAL A O 1
ATOM 1458 N N . HIS A 1 189 ? 2.102 10.054 8.390 1.00 85.31 189 HIS A N 1
ATOM 1459 C CA . HIS A 1 189 ? 2.237 11.306 9.124 1.00 85.31 189 HIS A CA 1
ATOM 1460 C C . HIS A 1 189 ? 2.249 11.055 10.639 1.00 85.31 189 HIS A C 1
ATOM 1462 O O . HIS A 1 189 ? 3.051 11.644 11.362 1.00 85.31 189 HIS A O 1
ATOM 1468 N N . TRP A 1 190 ? 1.399 10.156 11.127 1.00 87.50 190 TRP A N 1
ATOM 1469 C CA . TRP A 1 190 ? 1.277 9.879 12.553 1.00 87.50 190 TRP A CA 1
ATOM 1470 C C . TRP A 1 190 ? 2.414 9.011 13.068 1.00 87.50 190 TRP A C 1
ATOM 1472 O O . TRP A 1 190 ? 2.944 9.306 14.132 1.00 87.50 190 TRP A O 1
ATOM 1482 N N . SER A 1 191 ? 2.848 8.001 12.315 1.00 86.50 191 SER A N 1
ATOM 1483 C CA . SER A 1 191 ? 3.955 7.135 12.721 1.00 86.50 191 SER A CA 1
ATOM 1484 C C . SER A 1 191 ? 5.269 7.899 12.891 1.00 86.50 191 SER A C 1
ATOM 1486 O O . SER A 1 191 ? 6.076 7.539 13.745 1.00 86.50 191 SER A O 1
ATOM 1488 N N . MET A 1 192 ? 5.460 8.974 12.120 1.00 83.38 192 MET A N 1
ATOM 1489 C CA . MET A 1 192 ? 6.659 9.813 12.180 1.00 83.38 192 MET A CA 1
ATOM 1490 C C . MET A 1 192 ? 6.572 10.926 13.231 1.00 83.38 192 MET A C 1
ATOM 1492 O O . MET A 1 192 ? 7.588 11.263 13.830 1.00 83.38 192 MET A O 1
ATOM 1496 N N . ASN A 1 193 ? 5.388 11.507 13.462 1.00 83.81 193 ASN A N 1
ATOM 1497 C CA . ASN A 1 193 ? 5.244 12.701 14.312 1.00 83.81 193 ASN A CA 1
ATOM 1498 C C . ASN A 1 193 ? 4.635 12.424 15.695 1.00 83.81 193 ASN A C 1
ATOM 1500 O O . ASN A 1 193 ? 4.836 13.210 16.618 1.00 83.81 193 ASN A O 1
ATOM 1504 N N . ALA A 1 194 ? 3.856 11.354 15.840 1.00 86.62 194 ALA A N 1
ATOM 1505 C CA . ALA A 1 194 ? 3.172 10.990 17.079 1.00 86.62 194 ALA A CA 1
ATOM 1506 C C . ALA A 1 194 ? 2.807 9.492 17.074 1.00 86.62 194 ALA A C 1
ATOM 1508 O O . ALA A 1 194 ? 1.618 9.155 17.050 1.00 86.62 194 ALA A O 1
ATOM 1509 N N . PRO A 1 195 ? 3.787 8.571 17.050 1.00 87.06 195 PRO A N 1
ATOM 1510 C CA . PRO A 1 195 ? 3.507 7.144 16.910 1.00 87.06 195 PRO A CA 1
ATOM 1511 C C . PRO A 1 195 ? 2.594 6.601 18.021 1.00 87.06 195 PRO A C 1
ATOM 1513 O O . PRO A 1 195 ? 1.764 5.730 17.767 1.00 87.06 195 PRO A O 1
ATOM 1516 N N . GLU A 1 196 ? 2.649 7.166 19.229 1.00 87.19 196 GLU A N 1
ATOM 1517 C CA . GLU A 1 196 ? 1.784 6.799 20.355 1.00 87.19 196 GLU A CA 1
ATOM 1518 C C . GLU A 1 196 ? 0.296 7.059 20.072 1.00 87.19 196 GLU A C 1
ATOM 1520 O O . GLU A 1 196 ? -0.568 6.422 20.677 1.00 87.19 196 GLU A O 1
ATOM 1525 N N . ALA A 1 197 ? -0.028 7.967 19.144 1.00 87.31 197 ALA A N 1
ATOM 1526 C CA . ALA A 1 197 ? -1.400 8.264 18.743 1.00 87.31 197 ALA A CA 1
ATOM 1527 C C . ALA A 1 197 ? -2.102 7.034 18.148 1.00 87.31 197 ALA A C 1
ATOM 1529 O O . ALA A 1 197 ? -3.292 6.837 18.389 1.00 87.31 197 ALA A O 1
ATOM 1530 N N . LEU A 1 198 ? -1.373 6.187 17.412 1.00 88.12 198 LEU A N 1
ATOM 1531 C CA . LEU A 1 198 ? -1.922 4.954 16.840 1.00 88.12 198 LEU A CA 1
ATOM 1532 C C . LEU A 1 198 ? -2.265 3.937 17.933 1.00 88.12 198 LEU A C 1
ATOM 1534 O O . LEU A 1 198 ? -3.349 3.359 17.907 1.00 88.12 198 LEU A O 1
ATOM 1538 N N . GLY A 1 199 ? -1.392 3.784 18.933 1.00 88.75 199 GLY A N 1
ATOM 1539 C CA . GLY A 1 199 ? -1.664 2.935 20.096 1.00 88.75 199 GLY A CA 1
ATOM 1540 C C . GLY A 1 199 ? -2.882 3.419 20.890 1.00 88.75 199 GLY A C 1
ATOM 1541 O O . GLY A 1 199 ? -3.758 2.629 21.230 1.00 88.75 199 GLY A O 1
ATOM 1542 N N . GLN A 1 200 ? -2.996 4.733 21.111 1.00 88.75 200 GLN A N 1
ATOM 1543 C CA . GLN A 1 200 ? -4.156 5.334 21.785 1.00 88.75 200 GLN A CA 1
ATOM 1544 C C . GLN A 1 200 ? -5.466 5.114 21.021 1.00 88.75 200 GLN A C 1
ATOM 1546 O O . GLN A 1 200 ? -6.502 4.880 21.642 1.00 88.75 200 GLN A O 1
ATOM 1551 N N . LEU A 1 201 ? -5.439 5.183 19.686 1.00 90.56 201 LEU A N 1
ATOM 1552 C CA . LEU A 1 201 ? -6.617 4.880 18.877 1.00 90.56 201 LEU A CA 1
ATOM 1553 C C . LEU A 1 201 ? -7.039 3.420 19.017 1.00 90.56 201 LEU A C 1
ATOM 1555 O O . LEU A 1 201 ? -8.209 3.162 19.285 1.00 90.56 201 LEU A O 1
ATOM 1559 N N . ALA A 1 202 ? -6.091 2.493 18.877 1.00 92.00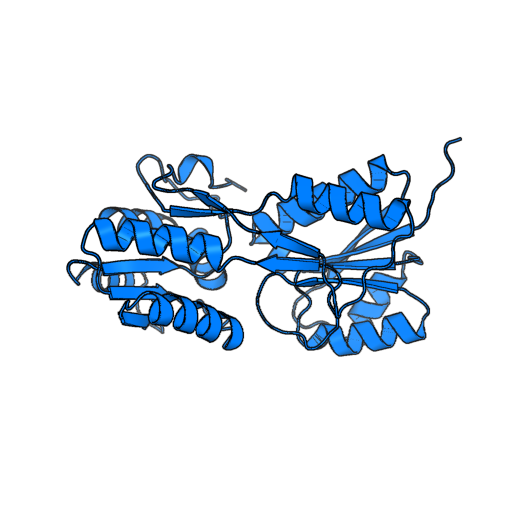 202 ALA A N 1
ATOM 1560 C CA . ALA A 1 202 ? -6.352 1.058 18.953 1.00 92.00 202 ALA A CA 1
ATOM 1561 C C . ALA A 1 202 ? -6.896 0.616 20.322 1.00 92.00 202 ALA A C 1
ATOM 1563 O O . ALA A 1 202 ? -7.645 -0.352 20.411 1.00 92.00 202 ALA A O 1
ATOM 1564 N N . GLN A 1 203 ? -6.545 1.330 21.397 1.00 89.81 203 GLN A N 1
ATOM 1565 C CA . GLN A 1 203 ? -7.103 1.092 22.731 1.00 89.81 203 GLN A CA 1
ATOM 1566 C C . GLN A 1 203 ? -8.563 1.547 22.861 1.00 89.81 203 GLN A C 1
ATOM 1568 O O . GLN A 1 203 ? -9.307 0.984 23.660 1.00 89.81 203 GLN A O 1
ATOM 1573 N N . GLY A 1 204 ? -8.968 2.583 22.119 1.00 89.75 204 GLY A N 1
ATOM 1574 C CA . GLY A 1 204 ? -10.304 3.173 22.225 1.00 89.75 204 GLY A CA 1
ATOM 1575 C C . GLY A 1 204 ? -11.317 2.664 21.199 1.00 89.75 204 GLY A C 1
ATOM 1576 O O . GLY A 1 204 ? -12.515 2.782 21.438 1.00 89.75 204 GLY A O 1
ATOM 1577 N N . ALA A 1 205 ? -10.865 2.131 20.064 1.00 93.81 205 ALA A N 1
ATOM 1578 C CA . ALA A 1 205 ? -11.720 1.658 18.978 1.00 93.81 205 ALA A CA 1
ATOM 1579 C C . ALA A 1 205 ? -10.993 0.622 18.098 1.00 93.81 205 ALA A C 1
ATOM 1581 O O . ALA A 1 205 ? -9.766 0.684 17.985 1.00 93.81 205 ALA A O 1
ATOM 1582 N N . PRO A 1 206 ? -11.724 -0.283 17.411 1.00 96.06 206 PRO A N 1
ATOM 1583 C CA . PRO A 1 206 ? -11.150 -1.088 16.338 1.00 96.06 206 PRO A CA 1
ATOM 1584 C C . PRO A 1 206 ? -10.466 -0.193 15.300 1.00 96.06 206 PRO A C 1
ATOM 1586 O O . PRO A 1 206 ? -11.068 0.759 14.797 1.00 96.06 206 PRO A O 1
ATOM 1589 N N . LEU A 1 207 ? -9.199 -0.484 15.012 1.00 96.12 207 LEU A N 1
ATOM 1590 C CA . LEU A 1 207 ? -8.336 0.332 14.167 1.00 96.12 207 LEU A CA 1
ATOM 1591 C C . LEU A 1 207 ? -7.839 -0.498 12.986 1.00 96.12 207 LEU A C 1
ATOM 1593 O O . LEU A 1 207 ? -7.247 -1.551 13.199 1.00 96.12 207 LEU A O 1
ATOM 1597 N N . ALA A 1 208 ? -8.022 0.003 11.766 1.00 96.88 208 ALA A N 1
ATOM 1598 C CA . ALA A 1 208 ? -7.501 -0.610 10.552 1.00 96.88 208 ALA A CA 1
ATOM 1599 C C . ALA A 1 208 ? -6.491 0.288 9.832 1.00 96.88 208 ALA A C 1
ATOM 1601 O O . ALA A 1 208 ? -6.723 1.490 9.661 1.00 96.88 208 ALA A O 1
ATOM 1602 N N . LEU A 1 209 ? -5.406 -0.315 9.344 1.00 94.25 209 LEU A N 1
ATOM 1603 C CA . LEU A 1 209 ? -4.453 0.317 8.431 1.00 94.25 209 LEU A CA 1
ATOM 1604 C C . LEU A 1 209 ? -4.668 -0.227 7.013 1.00 94.25 209 LEU A C 1
ATOM 1606 O O . LEU A 1 209 ? -4.516 -1.424 6.762 1.00 94.25 209 LEU A O 1
ATOM 1610 N N . LEU A 1 210 ? -5.048 0.657 6.087 1.00 89.00 210 LEU A N 1
ATOM 1611 C CA . LEU A 1 210 ? -5.496 0.264 4.743 1.00 89.00 210 LEU A CA 1
ATOM 1612 C C . LEU A 1 210 ? -4.349 0.001 3.755 1.00 89.00 210 LEU A C 1
ATOM 1614 O O . LEU A 1 210 ? -4.523 -0.710 2.770 1.00 89.00 210 LEU A O 1
ATOM 1618 N N . ASP A 1 211 ? -3.173 0.564 4.009 1.00 84.31 211 ASP A N 1
ATOM 1619 C CA . ASP A 1 211 ? -2.055 0.559 3.061 1.00 84.31 211 ASP A CA 1
ATOM 1620 C C . ASP A 1 211 ? -0.824 -0.162 3.612 1.00 84.31 211 ASP A C 1
ATOM 1622 O O . ASP A 1 211 ? 0.316 0.218 3.331 1.00 84.31 211 ASP A O 1
ATOM 1626 N N . GLY A 1 212 ? -1.088 -1.216 4.382 1.00 86.19 212 GLY A N 1
ATOM 1627 C CA . GLY A 1 212 ? -0.073 -2.128 4.868 1.00 86.19 212 GLY A CA 1
ATOM 1628 C C . GLY A 1 212 ? 0.644 -1.693 6.142 1.00 86.19 212 GLY A C 1
ATOM 1629 O O . GLY A 1 212 ? 0.262 -0.724 6.807 1.00 86.19 212 GLY A O 1
ATOM 1630 N N . PRO A 1 213 ? 1.663 -2.485 6.516 1.00 88.50 213 PRO A N 1
ATOM 1631 C CA . PRO A 1 213 ? 2.640 -2.180 7.553 1.00 88.50 213 PRO A CA 1
ATOM 1632 C C . PRO A 1 213 ? 3.169 -0.740 7.513 1.00 88.50 213 PRO A C 1
ATOM 1634 O O . PRO A 1 213 ? 3.306 -0.135 6.446 1.00 88.50 213 PRO A O 1
ATOM 1637 N N . ILE A 1 214 ? 3.548 -0.212 8.678 1.00 89.62 214 ILE A N 1
ATOM 1638 C CA . ILE A 1 214 ? 4.055 1.161 8.821 1.00 89.62 214 ILE A CA 1
ATOM 1639 C C . ILE A 1 214 ? 5.514 1.197 9.269 1.00 89.62 214 ILE A C 1
ATOM 1641 O O . ILE A 1 214 ? 5.967 0.405 10.096 1.00 89.62 214 ILE A O 1
ATOM 1645 N N . SER A 1 215 ? 6.237 2.206 8.789 1.00 87.56 215 SER A N 1
ATOM 1646 C CA . SER A 1 215 ? 7.523 2.592 9.365 1.00 87.56 215 SER A CA 1
ATOM 1647 C C . SER A 1 215 ? 7.297 3.542 10.535 1.00 87.56 215 SER A C 1
ATOM 1649 O O . SER A 1 215 ? 6.694 4.603 10.379 1.00 87.56 215 SER A O 1
ATOM 1651 N N . ALA A 1 216 ? 7.759 3.134 11.712 1.00 86.50 216 ALA A N 1
ATOM 1652 C CA . ALA A 1 216 ? 7.534 3.829 12.972 1.00 86.50 216 ALA A CA 1
ATOM 1653 C C . ALA A 1 216 ? 8.784 3.689 13.862 1.00 86.50 216 ALA A C 1
ATOM 1655 O O . ALA A 1 216 ? 8.752 2.965 14.859 1.00 86.50 216 ALA A O 1
ATOM 1656 N N . PRO A 1 217 ? 9.903 4.350 13.501 1.00 79.50 217 PRO A N 1
ATOM 1657 C CA . PRO A 1 217 ? 11.206 4.170 14.156 1.00 79.50 217 PRO A CA 1
ATOM 1658 C C . PRO A 1 217 ? 11.170 4.362 15.673 1.00 79.50 217 PRO A C 1
ATOM 1660 O O . PRO A 1 217 ? 11.845 3.647 16.411 1.00 79.50 217 PRO A O 1
ATOM 1663 N N . PHE A 1 218 ? 10.339 5.292 16.139 1.00 83.19 218 PHE A N 1
ATOM 1664 C CA . PHE A 1 218 ? 10.223 5.650 17.551 1.00 83.19 218 PHE A CA 1
ATOM 1665 C C . PHE A 1 218 ? 8.979 5.058 18.229 1.00 83.19 218 PHE A C 1
ATOM 1667 O O . PHE A 1 218 ? 8.751 5.301 19.412 1.00 83.19 218 PHE A O 1
ATOM 1674 N N . GLY A 1 219 ? 8.174 4.280 17.501 1.00 83.06 219 GLY A N 1
ATOM 1675 C CA . GLY A 1 219 ? 6.928 3.726 18.015 1.00 83.06 219 GLY A CA 1
ATOM 1676 C C . GLY A 1 219 ? 7.138 2.567 18.986 1.00 83.06 219 GLY A C 1
ATOM 1677 O O . GLY A 1 219 ? 7.985 1.694 18.780 1.00 83.06 219 GLY A O 1
ATOM 1678 N N . LYS A 1 220 ? 6.324 2.549 20.044 1.00 86.44 220 LYS A N 1
ATOM 1679 C CA . LYS A 1 220 ? 6.189 1.423 20.974 1.00 86.44 220 LYS A CA 1
ATOM 1680 C C . LYS A 1 220 ? 4.759 0.901 20.886 1.00 86.44 220 LYS A C 1
ATOM 1682 O O . LYS A 1 220 ? 3.824 1.624 21.220 1.00 86.44 220 LYS A O 1
ATOM 1687 N N . PHE A 1 221 ? 4.604 -0.333 20.411 1.00 87.75 221 PHE A N 1
ATOM 1688 C CA . PHE A 1 221 ? 3.308 -0.923 20.048 1.00 87.75 221 PHE A CA 1
ATOM 1689 C C . PHE A 1 221 ? 3.059 -2.274 20.723 1.00 87.75 221 PHE A C 1
ATOM 1691 O O . PHE A 1 221 ? 2.326 -3.097 20.178 1.00 87.75 221 PHE A O 1
ATOM 1698 N N . ASP A 1 222 ? 3.681 -2.515 21.878 1.00 83.94 222 ASP A N 1
ATOM 1699 C CA . ASP A 1 222 ? 3.751 -3.843 22.505 1.00 83.94 222 ASP A CA 1
ATOM 1700 C C . ASP A 1 222 ? 2.360 -4.465 22.743 1.00 83.94 222 ASP A C 1
ATOM 1702 O O . ASP A 1 222 ? 2.177 -5.651 22.483 1.00 83.94 222 ASP A O 1
ATOM 1706 N N . ASP A 1 223 ? 1.357 -3.640 23.071 1.00 87.31 223 ASP A N 1
ATOM 1707 C CA . ASP A 1 223 ? -0.038 -4.061 23.294 1.00 87.31 223 ASP A CA 1
ATOM 1708 C C . ASP A 1 223 ? -1.029 -3.506 22.249 1.00 87.31 223 ASP A C 1
ATOM 1710 O O . ASP A 1 223 ? -2.238 -3.437 22.478 1.00 87.31 223 ASP A O 1
ATOM 1714 N N . THR A 1 224 ? -0.540 -3.033 21.099 1.00 92.56 224 THR A N 1
ATOM 1715 C CA . THR A 1 224 ? -1.396 -2.411 20.076 1.00 92.56 224 THR A CA 1
ATOM 1716 C C . THR A 1 224 ? -1.922 -3.463 19.106 1.00 92.56 224 THR A C 1
ATOM 1718 O O . THR A 1 224 ? -1.156 -4.014 18.318 1.00 92.56 224 THR A O 1
ATOM 1721 N N . ILE A 1 225 ? -3.232 -3.715 19.136 1.00 96.00 225 ILE A N 1
ATOM 1722 C CA . ILE A 1 225 ? -3.914 -4.649 18.231 1.00 96.00 225 ILE A CA 1
ATOM 1723 C C . ILE A 1 225 ? -4.650 -3.874 17.140 1.00 96.00 225 ILE A C 1
ATOM 1725 O O . ILE A 1 225 ? -5.434 -2.977 17.442 1.00 96.00 225 ILE A O 1
ATOM 1729 N N . ILE A 1 226 ? -4.421 -4.241 15.882 1.00 96.50 226 ILE A N 1
ATOM 1730 C CA . ILE A 1 226 ? -5.035 -3.600 14.714 1.00 96.50 226 ILE A CA 1
ATOM 1731 C C . ILE A 1 226 ? -5.533 -4.637 13.710 1.00 96.50 226 ILE A C 1
ATOM 1733 O O . ILE A 1 226 ? -5.114 -5.792 13.729 1.00 96.50 226 ILE A O 1
ATOM 1737 N N . ASP A 1 227 ? -6.381 -4.201 12.791 1.00 97.75 227 ASP A N 1
ATOM 1738 C CA . ASP A 1 227 ? -6.626 -4.894 11.534 1.00 97.75 227 ASP A CA 1
ATOM 1739 C C . ASP A 1 227 ? -5.739 -4.288 10.436 1.00 97.75 227 ASP A C 1
ATOM 1741 O O . ASP A 1 227 ? -5.437 -3.091 10.428 1.00 97.75 227 ASP A O 1
ATOM 1745 N N . LEU A 1 228 ? -5.274 -5.111 9.505 1.00 95.56 228 LEU A N 1
ATOM 1746 C CA . LEU A 1 228 ? -4.278 -4.713 8.517 1.00 95.56 228 LEU A CA 1
ATOM 1747 C C . LEU A 1 228 ? -4.661 -5.232 7.138 1.00 95.56 228 LEU A C 1
ATOM 1749 O O . LEU A 1 228 ? -4.956 -6.412 6.972 1.00 95.56 228 LEU A O 1
ATOM 1753 N N . VAL A 1 229 ? -4.603 -4.363 6.135 1.00 94.75 229 VAL A N 1
ATOM 1754 C CA . VAL A 1 229 ? -4.663 -4.772 4.730 1.00 94.75 229 VAL A CA 1
ATOM 1755 C C . VAL A 1 229 ? -3.238 -4.996 4.243 1.00 94.75 229 VAL A C 1
ATOM 1757 O O . VAL A 1 229 ? -2.434 -4.073 4.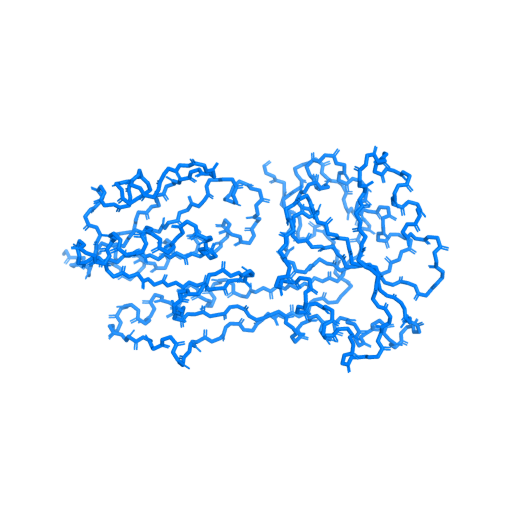274 1.00 94.75 229 VAL A O 1
ATOM 1760 N N . THR A 1 230 ? -2.912 -6.204 3.791 1.00 93.69 230 THR A N 1
ATOM 1761 C CA . THR A 1 230 ? -1.564 -6.572 3.329 1.00 93.69 230 THR A CA 1
ATOM 1762 C C . THR A 1 230 ? -1.583 -7.098 1.899 1.00 93.69 230 THR A C 1
ATOM 1764 O O . THR A 1 230 ? -2.594 -7.609 1.429 1.00 93.69 230 THR A O 1
ATOM 1767 N N . VAL A 1 231 ? -0.459 -6.984 1.199 1.00 94.00 231 VAL A N 1
ATOM 1768 C CA . VAL A 1 231 ? -0.275 -7.492 -0.163 1.00 94.00 231 VAL A CA 1
ATOM 1769 C C . VAL A 1 231 ? 0.940 -8.408 -0.160 1.00 94.00 231 VAL A C 1
ATOM 1771 O O . VAL A 1 231 ? 1.976 -8.066 0.415 1.00 94.00 231 VAL A O 1
ATOM 1774 N N . ASP A 1 232 ? 0.841 -9.554 -0.833 1.00 95.56 232 ASP A N 1
ATOM 1775 C CA . ASP A 1 232 ? 1.998 -10.422 -1.048 1.00 95.56 232 ASP A CA 1
ATOM 1776 C C . ASP A 1 232 ? 2.921 -9.816 -2.117 1.00 95.56 232 ASP A C 1
ATOM 1778 O O . ASP A 1 232 ? 2.868 -10.132 -3.310 1.00 95.56 232 ASP A O 1
ATOM 1782 N N . TRP A 1 233 ? 3.783 -8.901 -1.673 1.00 95.31 233 TRP A N 1
ATOM 1783 C CA . TRP A 1 233 ? 4.742 -8.222 -2.539 1.00 95.31 233 TRP A CA 1
ATOM 1784 C C . TRP A 1 233 ? 5.775 -9.171 -3.149 1.00 95.31 233 TRP A C 1
ATOM 1786 O O . TRP A 1 233 ? 6.316 -8.865 -4.212 1.00 95.31 233 TRP A O 1
ATOM 1796 N N . ALA A 1 234 ? 6.039 -10.322 -2.523 1.00 96.50 234 ALA A N 1
ATOM 1797 C CA . ALA A 1 234 ? 6.947 -11.320 -3.072 1.00 96.50 234 ALA A CA 1
ATOM 1798 C C . ALA A 1 234 ? 6.297 -12.050 -4.253 1.00 96.50 234 ALA A C 1
ATOM 1800 O O . ALA A 1 234 ? 6.931 -12.204 -5.298 1.00 96.50 234 ALA A O 1
ATOM 1801 N N . ALA A 1 235 ? 5.030 -12.452 -4.125 1.00 96.44 235 ALA A N 1
ATOM 1802 C CA . ALA A 1 235 ? 4.261 -13.019 -5.229 1.00 96.44 235 ALA A CA 1
ATOM 1803 C C . ALA A 1 235 ? 4.070 -12.011 -6.372 1.00 96.44 235 ALA A C 1
ATOM 1805 O O . ALA A 1 235 ? 4.231 -12.375 -7.541 1.00 96.44 235 ALA A O 1
ATOM 1806 N N . ALA A 1 236 ? 3.802 -10.740 -6.052 1.00 95.81 236 ALA A N 1
ATOM 1807 C CA . ALA A 1 236 ? 3.684 -9.680 -7.051 1.00 95.81 236 ALA A CA 1
ATOM 1808 C C . ALA A 1 236 ? 4.994 -9.485 -7.831 1.00 95.81 236 ALA A C 1
ATOM 1810 O O . ALA A 1 236 ? 4.989 -9.534 -9.061 1.00 95.81 236 ALA A O 1
ATOM 1811 N N . ALA A 1 237 ? 6.127 -9.345 -7.131 1.00 96.56 237 ALA A N 1
ATOM 1812 C CA . ALA A 1 237 ? 7.442 -9.220 -7.758 1.00 96.56 237 ALA A CA 1
ATOM 1813 C C . ALA A 1 237 ? 7.762 -10.422 -8.661 1.00 96.56 237 ALA A C 1
ATOM 1815 O O . ALA A 1 237 ? 8.140 -10.227 -9.816 1.00 96.56 237 ALA A O 1
ATOM 1816 N N . LYS A 1 238 ? 7.537 -11.653 -8.173 1.00 96.69 238 LYS A N 1
ATOM 1817 C CA . LYS A 1 238 ? 7.726 -12.896 -8.944 1.00 96.69 238 LYS A CA 1
ATOM 1818 C C . LYS A 1 238 ? 6.892 -12.938 -10.215 1.00 96.69 238 LYS A C 1
ATOM 1820 O O . LYS A 1 238 ? 7.411 -13.327 -11.258 1.00 96.69 238 LYS A O 1
ATOM 1825 N N . SER A 1 239 ? 5.623 -12.544 -10.130 1.00 95.19 239 SER A N 1
ATOM 1826 C CA . SER A 1 239 ? 4.706 -12.543 -11.275 1.00 95.19 239 SER A CA 1
ATOM 1827 C C . SER A 1 239 ? 5.163 -11.542 -12.336 1.00 95.19 239 SER A C 1
ATOM 1829 O O . SER A 1 239 ? 5.328 -11.914 -13.492 1.00 95.19 239 SER A O 1
ATOM 1831 N N . ILE A 1 240 ? 5.488 -10.311 -11.926 1.00 94.50 240 ILE A N 1
ATOM 1832 C CA . ILE A 1 240 ? 5.996 -9.268 -12.831 1.00 94.50 240 ILE A CA 1
ATOM 1833 C C . ILE A 1 240 ? 7.311 -9.708 -13.486 1.00 94.50 240 ILE A C 1
ATOM 1835 O O . ILE A 1 240 ? 7.489 -9.567 -14.693 1.00 94.50 240 ILE A O 1
ATOM 1839 N N . GLY A 1 241 ? 8.234 -10.279 -12.707 1.00 94.25 241 GLY A N 1
ATOM 1840 C CA . GLY A 1 241 ? 9.491 -10.800 -13.239 1.00 94.25 241 GLY A CA 1
ATOM 1841 C C . GLY A 1 241 ? 9.303 -11.966 -14.200 1.00 94.25 241 GLY A C 1
ATOM 1842 O O . GLY A 1 241 ? 10.021 -12.057 -15.195 1.00 94.25 241 GLY A O 1
ATOM 1843 N N . HIS A 1 242 ? 8.345 -12.852 -13.933 1.00 93.81 242 HIS A N 1
ATOM 1844 C CA . HIS A 1 242 ? 8.014 -13.953 -14.829 1.00 93.81 242 HIS A CA 1
ATOM 1845 C C . HIS A 1 242 ? 7.444 -13.459 -16.160 1.00 93.81 242 HIS A C 1
ATOM 1847 O O . HIS A 1 242 ? 7.897 -13.913 -17.213 1.00 93.81 242 HIS A O 1
ATOM 1853 N N . ASP A 1 243 ? 6.514 -12.509 -16.120 1.00 92.94 243 ASP A N 1
ATOM 1854 C CA . ASP A 1 243 ? 5.908 -11.929 -17.319 1.00 92.94 243 ASP A CA 1
ATOM 1855 C C . ASP A 1 243 ? 6.973 -11.221 -18.176 1.00 92.94 243 ASP A C 1
ATOM 1857 O O . ASP A 1 243 ? 7.080 -11.476 -19.375 1.00 92.94 243 ASP A O 1
ATOM 1861 N N . LEU A 1 244 ? 7.865 -10.443 -17.551 1.00 91.25 244 LEU A N 1
ATOM 1862 C CA . LEU A 1 244 ? 9.006 -9.816 -18.227 1.00 91.25 244 LEU A CA 1
ATOM 1863 C C . LEU A 1 244 ? 9.958 -10.829 -18.866 1.00 91.25 244 LEU A C 1
ATOM 1865 O O . LEU A 1 244 ? 10.345 -10.693 -20.026 1.00 91.25 244 LEU A O 1
ATOM 1869 N N . TRP A 1 245 ? 10.326 -11.868 -18.119 1.00 91.50 245 TRP A N 1
ATOM 1870 C CA . TRP A 1 245 ? 11.217 -12.923 -18.594 1.00 91.50 245 TRP A CA 1
ATOM 1871 C C . TRP A 1 245 ? 10.647 -13.682 -19.795 1.00 91.50 245 TRP A C 1
ATOM 1873 O O . TRP A 1 245 ? 11.359 -13.972 -20.755 1.00 91.50 245 TRP A O 1
ATOM 1883 N N . THR A 1 246 ? 9.354 -13.998 -19.747 1.00 90.38 246 THR A N 1
ATOM 1884 C CA . THR A 1 246 ? 8.650 -14.719 -20.816 1.00 90.38 246 THR A CA 1
ATOM 1885 C C . THR A 1 246 ? 8.228 -13.814 -21.973 1.00 90.38 246 THR A C 1
ATOM 1887 O O . THR A 1 246 ? 7.684 -14.311 -22.958 1.00 90.38 246 THR A O 1
ATOM 1890 N N . ARG A 1 247 ? 8.511 -12.503 -21.887 1.00 84.94 247 ARG A N 1
ATOM 1891 C CA . ARG A 1 247 ? 8.061 -11.466 -22.831 1.00 84.94 247 ARG A CA 1
ATOM 1892 C C . ARG A 1 247 ? 6.540 -11.447 -22.991 1.00 84.94 247 ARG A C 1
ATOM 1894 O O . ARG A 1 247 ? 6.018 -11.139 -24.062 1.00 84.94 247 ARG A O 1
ATOM 1901 N N . HIS A 1 248 ? 5.830 -11.798 -21.926 1.00 84.31 248 HIS A N 1
ATOM 1902 C CA . HIS A 1 248 ? 4.386 -11.714 -21.886 1.00 84.31 248 HIS A CA 1
ATOM 1903 C C . HIS A 1 248 ? 3.977 -10.249 -21.717 1.00 84.31 248 HIS A C 1
ATOM 1905 O O . HIS A 1 248 ? 4.245 -9.627 -20.690 1.00 84.31 248 HIS A O 1
ATOM 1911 N N . VAL A 1 249 ? 3.340 -9.694 -22.747 1.00 72.94 249 VAL A N 1
ATOM 1912 C CA . VAL A 1 249 ? 2.820 -8.325 -22.726 1.00 72.94 249 VAL A CA 1
ATOM 1913 C C . VAL A 1 249 ? 1.402 -8.367 -22.174 1.00 72.94 249 VAL A C 1
ATOM 1915 O O . VAL A 1 249 ? 0.516 -8.973 -22.778 1.00 72.94 249 VAL A O 1
ATOM 1918 N N . ARG A 1 250 ? 1.187 -7.732 -21.021 1.00 80.75 250 ARG A N 1
ATOM 1919 C CA . ARG A 1 250 ? -0.154 -7.537 -20.465 1.00 80.75 250 ARG A CA 1
ATOM 1920 C C . ARG A 1 250 ? -0.840 -6.394 -21.208 1.00 80.75 250 ARG A C 1
ATOM 1922 O O . ARG A 1 250 ? -0.203 -5.408 -21.564 1.00 80.75 250 ARG A O 1
ATOM 1929 N N . SER A 1 251 ? -2.143 -6.525 -21.440 1.00 76.06 251 SER A N 1
ATOM 1930 C CA . SER A 1 251 ? -2.946 -5.399 -21.914 1.00 76.06 251 SER A CA 1
ATOM 1931 C C . SER A 1 251 ? -3.437 -4.592 -20.713 1.00 76.06 251 SER A C 1
ATOM 1933 O O . SER A 1 251 ? -3.932 -5.188 -19.755 1.00 76.06 251 SER A O 1
ATOM 1935 N N . PRO A 1 252 ? -3.403 -3.251 -20.765 1.00 76.69 252 PRO A N 1
ATOM 1936 C CA . PRO A 1 252 ? -4.082 -2.412 -19.784 1.00 76.69 252 PRO A CA 1
ATOM 1937 C C . PRO A 1 252 ? -5.585 -2.671 -19.629 1.00 76.69 252 PRO A C 1
ATOM 1939 O O . PRO A 1 252 ? -6.152 -2.307 -18.597 1.00 76.69 252 PRO A O 1
ATOM 1942 N N . ASP A 1 253 ? -6.223 -3.263 -20.642 1.00 81.69 253 ASP A N 1
ATOM 1943 C CA . ASP A 1 253 ? -7.644 -3.627 -20.616 1.00 81.69 253 ASP A CA 1
ATOM 1944 C C . ASP A 1 253 ? -7.900 -4.911 -19.808 1.00 81.69 253 ASP A C 1
ATOM 1946 O O . ASP A 1 253 ? -8.993 -5.108 -19.277 1.00 81.69 253 ASP A O 1
ATOM 1950 N N . GLU A 1 254 ? -6.875 -5.754 -19.656 1.00 86.56 254 GLU A N 1
ATOM 1951 C CA . GLU A 1 254 ? -6.909 -7.011 -18.902 1.00 86.56 254 GLU A CA 1
ATOM 1952 C C . GLU A 1 254 ? -5.726 -7.085 -17.919 1.00 86.56 254 GLU A C 1
ATOM 1954 O O . GLU A 1 254 ? -4.831 -7.929 -18.051 1.00 86.56 254 GLU A O 1
ATOM 1959 N N . PRO A 1 255 ? -5.687 -6.183 -16.923 1.00 89.31 255 PRO A N 1
ATOM 1960 C CA . PRO A 1 255 ? -4.580 -6.121 -15.986 1.00 89.31 255 PRO A CA 1
ATOM 1961 C C . PRO A 1 255 ? -4.565 -7.340 -15.065 1.00 89.31 255 PRO A C 1
ATOM 1963 O O . PRO A 1 255 ? -5.611 -7.807 -14.601 1.00 89.31 255 PRO A O 1
ATOM 1966 N N . LEU A 1 256 ? -3.368 -7.802 -14.698 1.00 92.50 256 LEU A N 1
ATOM 1967 C CA . LEU A 1 256 ? -3.231 -8.791 -13.633 1.00 92.50 256 LEU A CA 1
ATOM 1968 C C . LEU A 1 256 ? -3.504 -8.124 -12.279 1.00 92.50 256 LEU A C 1
ATOM 1970 O O . LEU A 1 256 ? -2.918 -7.093 -11.939 1.00 92.50 256 LEU A O 1
ATOM 1974 N N . ILE A 1 257 ? -4.397 -8.721 -11.492 1.00 92.75 257 ILE A N 1
ATOM 1975 C CA . ILE A 1 257 ? -4.825 -8.167 -10.208 1.00 92.75 257 ILE A CA 1
ATOM 1976 C C . ILE A 1 257 ? -4.136 -8.906 -9.060 1.00 92.75 257 ILE A C 1
ATOM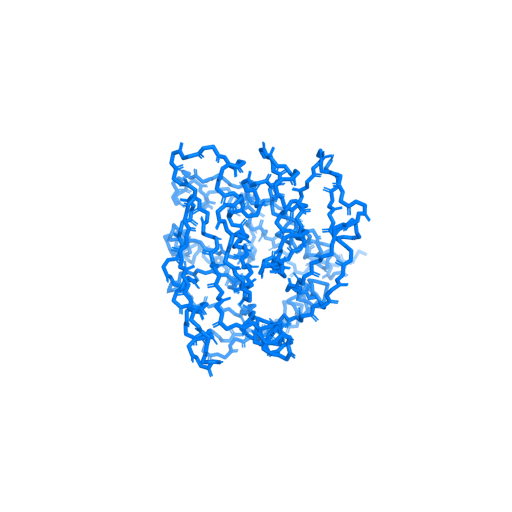 1978 O O . ILE A 1 257 ? -4.263 -10.120 -8.918 1.00 92.75 257 ILE A O 1
ATOM 1982 N N . PHE A 1 258 ? -3.453 -8.150 -8.208 1.00 94.50 258 PHE A N 1
ATOM 1983 C CA . PHE A 1 258 ? -2.944 -8.590 -6.917 1.00 94.50 258 PHE A CA 1
ATOM 1984 C C . PHE A 1 258 ? -3.962 -8.220 -5.838 1.00 94.50 258 PHE A C 1
ATOM 1986 O O . PHE A 1 258 ? -4.089 -7.054 -5.451 1.00 94.50 258 PHE A O 1
ATOM 1993 N N . GLU A 1 259 ? -4.721 -9.214 -5.384 1.00 94.69 259 GLU A N 1
ATOM 1994 C CA . GLU A 1 259 ? -5.688 -9.037 -4.303 1.00 94.69 259 GLU A CA 1
ATOM 1995 C C . GLU A 1 259 ? -4.959 -8.916 -2.960 1.00 94.69 259 GLU A C 1
ATOM 1997 O O . GLU A 1 259 ? -4.107 -9.737 -2.612 1.00 94.69 259 GLU A O 1
ATOM 2002 N N . ALA A 1 260 ? -5.284 -7.868 -2.209 1.00 95.25 260 ALA A N 1
ATOM 2003 C CA . ALA A 1 260 ? -4.829 -7.712 -0.839 1.00 95.25 260 ALA A CA 1
ATOM 2004 C C . ALA A 1 260 ? -5.614 -8.644 0.095 1.00 95.25 260 ALA A C 1
ATOM 2006 O O . ALA A 1 260 ? -6.786 -8.940 -0.144 1.00 95.25 260 ALA A O 1
ATOM 2007 N N . ALA A 1 261 ? -4.987 -9.043 1.197 1.00 96.75 261 ALA A N 1
ATOM 2008 C CA . ALA A 1 261 ? -5.589 -9.849 2.250 1.00 96.75 261 ALA A CA 1
ATOM 2009 C C . ALA A 1 261 ? -5.861 -9.010 3.504 1.00 96.75 261 ALA A C 1
ATOM 2011 O O . ALA A 1 261 ? -5.112 -8.079 3.817 1.00 96.75 261 ALA A O 1
ATOM 2012 N N . ALA A 1 262 ? -6.916 -9.360 4.240 1.00 97.56 262 ALA A N 1
ATOM 2013 C CA . ALA A 1 262 ? -7.162 -8.828 5.572 1.00 97.56 262 ALA A CA 1
ATOM 2014 C C . ALA A 1 262 ? -6.473 -9.695 6.630 1.00 97.56 262 ALA A C 1
ATOM 2016 O O . ALA A 1 262 ? -6.696 -10.902 6.715 1.00 97.56 262 ALA A O 1
ATOM 2017 N N . LEU A 1 263 ? -5.679 -9.066 7.488 1.00 97.38 263 LEU A N 1
ATOM 2018 C CA . LEU A 1 263 ? -5.197 -9.658 8.727 1.00 97.38 263 LEU A CA 1
ATOM 2019 C C . LEU A 1 263 ? -5.970 -9.031 9.878 1.00 97.38 263 LEU A C 1
ATOM 2021 O O . LEU A 1 263 ? -5.883 -7.825 10.101 1.00 97.38 263 LEU A O 1
ATOM 2025 N N . LEU A 1 264 ? -6.740 -9.849 10.590 1.00 97.31 264 LEU A N 1
ATOM 2026 C CA . LEU A 1 264 ? -7.604 -9.364 11.657 1.00 97.31 264 LEU A CA 1
ATOM 2027 C C . LEU A 1 264 ? -6.916 -9.463 13.016 1.00 97.31 264 LEU A C 1
ATOM 2029 O O . LEU A 1 264 ? -6.346 -10.503 13.350 1.00 97.31 264 LEU A O 1
ATOM 2033 N N . ARG A 1 265 ? -7.039 -8.406 13.820 1.00 95.69 265 ARG A N 1
ATOM 2034 C CA . ARG A 1 265 ? -6.601 -8.328 15.219 1.00 95.69 265 ARG A CA 1
ATOM 2035 C C . ARG A 1 265 ? -5.164 -8.803 15.435 1.00 95.69 265 ARG A C 1
ATOM 2037 O O . ARG A 1 265 ? -4.885 -9.599 16.333 1.00 95.69 265 ARG A O 1
ATOM 2044 N N . VAL A 1 266 ? -4.247 -8.294 14.624 1.00 96.12 266 VAL A N 1
ATOM 2045 C CA . VAL A 1 266 ? -2.821 -8.597 14.721 1.00 96.12 266 VAL A CA 1
ATOM 2046 C C . VAL A 1 266 ? -2.083 -7.597 15.620 1.00 96.12 266 VAL A C 1
ATOM 2048 O O . VAL A 1 266 ? -2.444 -6.417 15.649 1.00 96.12 266 VAL A O 1
ATOM 2051 N N . PRO A 1 267 ? -1.025 -8.025 16.335 1.00 94.81 267 PRO A N 1
ATOM 2052 C CA . PRO A 1 267 ? -0.145 -7.107 17.051 1.00 94.81 267 PRO A CA 1
ATOM 2053 C C . PRO A 1 267 ? 0.620 -6.211 16.076 1.00 94.81 267 PRO A C 1
ATOM 2055 O O . PRO A 1 267 ? 1.378 -6.706 15.239 1.00 94.81 267 PRO A O 1
ATOM 2058 N N . LEU A 1 268 ? 0.470 -4.891 16.199 1.00 91.81 268 LEU A N 1
ATOM 2059 C CA . LEU A 1 268 ? 1.144 -3.924 15.331 1.00 91.81 268 LEU A CA 1
ATOM 2060 C C . LEU A 1 268 ? 2.671 -4.002 15.462 1.00 91.81 268 LEU A C 1
ATOM 2062 O O . LEU A 1 268 ? 3.369 -3.769 14.481 1.00 91.81 268 LEU A O 1
ATOM 2066 N N . SER A 1 269 ? 3.196 -4.404 16.622 1.00 91.06 269 SER A N 1
ATOM 2067 C CA . SER A 1 269 ? 4.633 -4.614 16.845 1.00 91.06 269 SER A CA 1
ATOM 2068 C C . SER A 1 269 ? 5.275 -5.609 15.864 1.00 91.06 269 SER A C 1
ATOM 2070 O O . SER A 1 269 ? 6.442 -5.439 15.515 1.00 91.06 269 SER A O 1
ATOM 2072 N N . LEU A 1 270 ? 4.523 -6.597 15.359 1.00 89.75 270 LEU A N 1
ATOM 2073 C CA . LEU A 1 270 ? 4.995 -7.554 14.345 1.00 89.75 270 LEU A CA 1
ATOM 2074 C C . LEU A 1 270 ? 5.033 -6.964 12.926 1.00 89.75 270 LEU A C 1
ATOM 2076 O O . LEU A 1 270 ? 5.709 -7.498 12.050 1.00 89.75 270 LEU A O 1
ATOM 2080 N N . TYR A 1 271 ? 4.311 -5.866 12.702 1.00 87.81 271 TYR A N 1
ATOM 2081 C CA . TYR A 1 271 ? 4.115 -5.231 11.396 1.00 87.81 271 TYR A CA 1
ATOM 2082 C C . TYR A 1 271 ? 4.589 -3.771 11.379 1.00 87.81 271 TYR A C 1
ATOM 2084 O O . TYR A 1 271 ? 4.308 -3.036 10.437 1.00 87.81 271 TYR A O 1
ATOM 2092 N N . SER A 1 272 ? 5.326 -3.338 12.400 1.00 83.19 272 SER A N 1
ATOM 2093 C CA . SER A 1 272 ? 5.977 -2.033 12.440 1.00 83.19 272 SER A CA 1
ATOM 2094 C C . SER A 1 272 ? 7.478 -2.201 12.248 1.00 83.19 272 SER A C 1
ATOM 2096 O O . SER A 1 272 ? 8.119 -2.924 13.012 1.00 83.19 272 SER A O 1
ATOM 2098 N N . GLN A 1 273 ? 8.062 -1.518 11.266 1.00 78.88 273 GLN A N 1
ATOM 2099 C CA . GLN A 1 273 ? 9.518 -1.465 11.133 1.00 78.88 273 GLN A CA 1
ATOM 2100 C C . GLN A 1 273 ? 10.101 -0.307 11.937 1.00 78.88 273 GLN A C 1
ATOM 2102 O O . GLN A 1 273 ? 9.686 0.848 11.782 1.00 78.88 273 GLN A O 1
ATOM 2107 N N . LYS A 1 274 ? 11.119 -0.626 12.741 1.00 70.19 274 LYS A N 1
ATOM 2108 C CA . LYS A 1 274 ? 12.077 0.361 13.234 1.00 70.19 274 LYS A CA 1
ATOM 2109 C C . LYS A 1 274 ? 13.064 0.625 12.095 1.00 70.19 274 LYS A C 1
ATOM 2111 O O . LYS A 1 274 ? 13.720 -0.317 11.656 1.00 70.19 274 LYS A O 1
ATOM 2116 N N . LEU A 1 275 ? 13.045 1.841 11.546 1.00 57.97 275 LEU A N 1
ATOM 2117 C CA . LEU A 1 275 ? 14.005 2.271 10.520 1.00 57.97 275 LEU A CA 1
ATOM 2118 C C . LEU A 1 275 ? 15.407 2.403 11.118 1.00 57.97 275 LEU A C 1
ATOM 2120 O O . LEU A 1 275 ? 15.490 2.830 12.292 1.00 57.97 275 LEU A O 1
#

Sequence (275 aa):
MTDVHGVVAIACSLSRFLNHQDYRTFVTLLCLEMRTRNFAATRTFFEMGESAGDIAGHLKESHPDAVIWYCPEKVSREVAARLHDMGIAIIAIRGSGLPNIGCDYIVRRQLALSEIVRAWKKQAITTVKVVVGPWRSSADEEKIGRTLEDLEIVAEFVTPGTRPLKEFTKRLTAAPLCGIIVSQAAAVHWSMNAPEALGQLAQGAPLALLDGPISAPFGKFDDTIIDLVTVDWAAAAKSIGHDLWTRHVRSPDEPLIFEAAALLRVPLSLYSQKL